Protein AF-A0A420WWQ0-F1 (afdb_monomer)

Mean predicted aligned error: 13.6 Å

Radius of gyration: 37.89 Å; Cα contacts (8 Å, |Δi|>4): 199; chains: 1; bounding box: 78×61×120 Å

Sequence (316 aa):
MTATNARTTPDNATQESQTMTTETADTTPSMPQPSRRLLKIRFDYQPTTPAIEALTPEKAHRALDRARSDYLDKRERLKQASGELARLQKTVSAAEAQERQAGKSWRRAFLEGAGQQGREVRDQQKQAGQWRIEAEQKREMIELLTPQVEWLKLHTQLAREEFQRRLRAAQEVTTHHTLLAEAEKLFDGLESGAFRASLSGLFSRISDDLCNDVSYMLQYGLDVSSQPGEGIFTHLNDREGFAVRHEIRKRQYAALGELVWHLLPKTATEQPTALQGIAPLDCEANGKEWGSSLARRRRMKELEETMEYVPGKTQQ

pLDDT: mean 80.13, std 18.8, range [26.47, 96.75]

Nearest PDB structures (foldseek):
  7nsu-assembly1_D  TM=6.819E-01  e=1.431E+00  Escherichia coli
  6h2f-assembly1_J  TM=3.682E-01  e=9.395E+00  Aeromonas hydrophila subsp. hydrophila AL09-71

Solvent-accessible surface area (backbone atoms only — not comparable to full-atom values): 18456 Å² total; per-residue (Å²): 132,91,82,89,84,88,85,85,86,84,88,84,89,83,89,84,81,91,76,92,76,89,71,84,71,79,76,68,81,77,72,86,74,79,63,80,82,52,84,76,61,82,67,75,60,78,76,87,50,74,49,49,78,74,38,53,53,68,56,27,46,54,51,26,52,53,29,44,52,55,22,50,56,37,44,53,52,35,51,52,48,46,51,53,49,54,49,43,54,52,49,32,56,49,26,51,51,50,21,54,49,29,52,54,48,23,54,47,50,24,59,75,49,73,70,43,84,44,71,64,32,53,52,28,48,51,50,23,51,50,28,47,53,52,28,50,58,41,46,54,53,45,65,63,44,49,52,53,41,53,47,33,26,54,53,28,42,53,30,43,56,48,26,53,52,31,46,50,42,28,50,51,22,37,52,51,54,52,49,50,54,53,49,50,52,52,57,72,74,41,89,43,63,68,58,54,57,51,46,52,57,52,48,50,49,50,44,36,52,54,44,50,28,53,81,68,34,45,81,75,74,45,64,30,91,81,42,64,27,77,65,48,57,80,78,40,54,73,69,54,41,49,52,52,56,49,51,41,50,39,52,47,51,16,54,53,50,52,56,53,57,73,69,53,76,92,67,89,78,84,77,63,77,90,76,58,85,82,82,81,59,92,81,52,60,57,93,69,77,57,67,52,75,67,52,42,52,51,51,50,52,55,41,57,74,70,40,96,72,54,94,91,60,80,86,127

Structure (mmCIF, N/CA/C/O backbone):
data_AF-A0A420WWQ0-F1
#
_entry.id   AF-A0A420WWQ0-F1
#
loop_
_atom_site.group_PDB
_atom_site.id
_atom_site.type_symbol
_atom_site.label_atom_id
_atom_site.label_alt_id
_atom_site.label_comp_id
_atom_site.label_asym_id
_atom_site.label_entity_id
_atom_site.label_seq_id
_atom_site.pdbx_PDB_ins_code
_atom_site.Cartn_x
_atom_site.Cartn_y
_atom_site.Cartn_z
_atom_site.occupancy
_atom_site.B_iso_or_equiv
_atom_site.auth_seq_id
_atom_site.auth_comp_id
_atom_site.auth_asym_id
_atom_site.auth_atom_id
_atom_site.pdbx_PDB_model_num
ATOM 1 N N . MET A 1 1 ? -38.462 -31.811 -25.264 1.00 35.03 1 MET A N 1
ATOM 2 C CA . MET A 1 1 ? -37.737 -32.884 -25.969 1.00 35.03 1 MET A CA 1
ATOM 3 C C . MET A 1 1 ? -37.791 -32.584 -27.456 1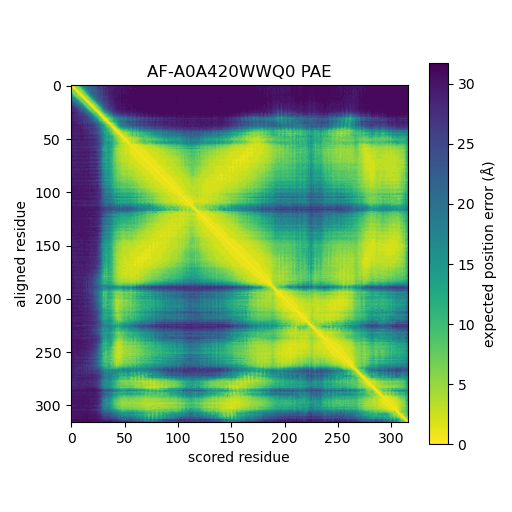.00 35.03 1 MET A C 1
ATOM 5 O O . MET A 1 1 ? -38.869 -32.372 -27.987 1.00 35.03 1 MET A O 1
ATOM 9 N N . THR A 1 2 ? -36.603 -32.437 -28.033 1.00 29.17 2 THR A N 1
ATOM 10 C CA . THR A 1 2 ? -36.218 -32.508 -29.453 1.00 29.17 2 THR A CA 1
ATOM 11 C C . THR A 1 2 ? -37.229 -33.127 -30.426 1.00 29.17 2 THR A C 1
ATOM 13 O O . THR A 1 2 ? -37.660 -34.252 -30.199 1.00 29.17 2 THR A O 1
ATOM 16 N N . ALA A 1 3 ? -37.473 -32.469 -31.565 1.00 31.86 3 ALA A N 1
ATOM 17 C CA . ALA A 1 3 ? -36.957 -32.913 -32.871 1.00 31.86 3 ALA A CA 1
ATOM 18 C C . ALA A 1 3 ? -37.508 -32.040 -34.013 1.00 31.86 3 ALA A C 1
ATOM 20 O O . ALA A 1 3 ? -38.685 -32.091 -34.357 1.00 31.86 3 ALA A O 1
ATOM 21 N N . THR A 1 4 ? -36.610 -31.276 -34.626 1.00 29.52 4 THR A N 1
ATOM 22 C CA . THR A 1 4 ? -36.722 -30.768 -35.994 1.00 29.52 4 THR A CA 1
ATOM 23 C C . THR A 1 4 ? -36.336 -31.907 -36.942 1.00 29.52 4 THR A C 1
ATOM 25 O O . THR A 1 4 ? -35.353 -32.593 -36.668 1.00 29.52 4 THR A O 1
ATOM 28 N N . ASN A 1 5 ? -37.041 -32.096 -38.061 1.00 30.69 5 ASN A N 1
ATOM 29 C CA . ASN A 1 5 ? -36.480 -32.794 -39.219 1.00 30.69 5 ASN A CA 1
ATOM 30 C C . ASN A 1 5 ? -36.997 -32.215 -40.541 1.00 30.69 5 ASN A C 1
ATOM 32 O O . ASN A 1 5 ? -38.161 -31.849 -40.679 1.00 30.69 5 ASN A O 1
ATOM 36 N N . ALA A 1 6 ? -36.046 -32.112 -41.464 1.00 32.59 6 ALA A N 1
ATOM 37 C CA . ALA A 1 6 ? -36.040 -31.421 -42.745 1.00 32.59 6 ALA A CA 1
ATOM 38 C C . ALA A 1 6 ? -36.838 -32.101 -43.874 1.00 32.59 6 ALA A C 1
ATOM 40 O O . ALA A 1 6 ? -36.985 -33.322 -43.875 1.00 32.59 6 ALA A O 1
ATOM 41 N N . ARG A 1 7 ? -37.199 -31.316 -44.905 1.00 26.47 7 ARG A N 1
ATOM 42 C CA . ARG A 1 7 ? -36.947 -31.594 -46.344 1.00 26.47 7 ARG A CA 1
ATOM 43 C C . ARG A 1 7 ? -37.486 -30.434 -47.206 1.00 26.47 7 ARG A C 1
ATOM 45 O O . ARG A 1 7 ? -38.633 -30.058 -47.031 1.00 26.47 7 ARG A O 1
ATOM 52 N N . THR A 1 8 ? -36.650 -29.662 -47.904 1.00 30.16 8 THR A N 1
ATOM 53 C CA . THR A 1 8 ? -36.045 -29.861 -49.248 1.00 30.16 8 THR A CA 1
ATOM 54 C C . THR A 1 8 ? -36.902 -29.308 -50.403 1.00 30.16 8 THR A C 1
ATOM 56 O O . THR A 1 8 ? -38.059 -29.672 -50.557 1.00 30.16 8 THR A O 1
ATOM 59 N N . THR A 1 9 ? -36.232 -28.415 -51.141 1.00 32.81 9 THR A N 1
ATOM 60 C CA . THR A 1 9 ? -36.348 -27.769 -52.470 1.00 32.81 9 THR A CA 1
ATOM 61 C C . THR A 1 9 ? -37.336 -28.328 -53.517 1.00 32.81 9 THR A C 1
ATOM 63 O O . THR A 1 9 ? -37.700 -29.501 -53.455 1.00 32.81 9 THR A O 1
ATOM 66 N N . PRO A 1 10 ? -37.709 -27.518 -54.537 1.00 39.53 10 PRO A N 1
ATOM 67 C CA . PRO A 1 10 ? -36.913 -27.518 -55.777 1.00 39.53 10 PRO A CA 1
ATOM 68 C C . PRO A 1 10 ? -36.737 -26.164 -56.500 1.00 39.53 10 PRO A C 1
ATOM 70 O O . PRO A 1 10 ? -37.555 -25.254 -56.407 1.00 39.53 10 PRO A O 1
ATOM 73 N N . ASP A 1 11 ? -35.594 -26.110 -57.189 1.00 26.70 11 ASP A N 1
ATOM 74 C CA . ASP A 1 11 ? -35.227 -25.480 -58.464 1.00 26.70 11 ASP A CA 1
ATOM 75 C C . ASP A 1 11 ? -36.158 -24.450 -59.123 1.00 26.70 11 ASP A C 1
ATOM 77 O O . ASP A 1 11 ? -37.313 -24.733 -59.432 1.00 26.70 11 ASP A O 1
ATOM 81 N N . ASN A 1 12 ? -35.558 -23.345 -59.587 1.00 29.09 12 ASN A N 1
ATOM 82 C CA . ASN A 1 12 ? -35.509 -23.149 -61.035 1.00 29.09 12 ASN A CA 1
ATOM 83 C C . ASN A 1 12 ? -34.294 -22.324 -61.477 1.00 29.09 12 ASN A C 1
ATOM 85 O O . ASN A 1 12 ? -33.965 -21.287 -60.902 1.00 29.09 12 ASN A O 1
ATOM 89 N N . ALA A 1 13 ? -33.632 -22.835 -62.509 1.00 29.20 13 ALA A N 1
ATOM 90 C CA . ALA A 1 13 ? -32.424 -22.312 -63.114 1.00 29.20 13 ALA A CA 1
ATOM 91 C C . ALA A 1 13 ? -32.751 -21.279 -64.198 1.00 29.20 13 ALA A C 1
ATOM 93 O O . ALA A 1 13 ? -33.688 -21.462 -64.972 1.00 29.20 13 ALA A O 1
ATOM 94 N N . THR A 1 14 ? -31.913 -20.252 -64.342 1.00 30.86 14 THR A N 1
ATOM 95 C CA . THR A 1 14 ? -31.637 -19.661 -65.658 1.00 30.86 14 THR A CA 1
ATOM 96 C C . THR A 1 14 ? -30.204 -19.135 -65.673 1.00 30.86 14 THR A C 1
ATOM 98 O O . THR A 1 14 ? -29.843 -18.197 -64.968 1.00 30.86 14 THR A O 1
ATOM 101 N N . GLN A 1 15 ? -29.383 -19.843 -66.439 1.00 33.88 15 GLN A N 1
ATOM 102 C CA . GLN A 1 15 ? -28.038 -19.497 -66.877 1.00 33.88 15 GLN A CA 1
ATOM 103 C C . GLN A 1 15 ? -28.145 -18.429 -67.967 1.00 33.88 15 GLN A C 1
ATOM 105 O O . GLN A 1 15 ? -28.937 -18.624 -68.879 1.00 33.88 15 GLN A O 1
ATOM 110 N N . GLU A 1 16 ? -27.293 -17.403 -67.953 1.00 30.94 16 GLU A N 1
ATOM 111 C CA . GLU A 1 16 ? -26.817 -16.797 -69.200 1.00 30.94 16 GLU A CA 1
ATOM 112 C C . GLU A 1 16 ? -25.459 -16.096 -69.004 1.00 30.94 16 GLU A C 1
ATOM 114 O O . GLU A 1 16 ? -25.307 -15.152 -68.235 1.00 30.94 16 GLU A O 1
ATOM 119 N N . SER A 1 17 ? -24.485 -16.631 -69.743 1.00 30.69 17 SER A N 1
ATOM 120 C CA . SER A 1 17 ? -23.413 -15.925 -70.451 1.00 30.69 17 SER A CA 1
ATOM 121 C C . SER A 1 17 ? -22.278 -15.256 -69.666 1.00 30.69 17 SER A C 1
ATOM 123 O O . SER A 1 17 ? -22.291 -14.084 -69.300 1.00 30.69 17 SER A O 1
ATOM 125 N N . GLN A 1 18 ? -21.197 -16.035 -69.570 1.00 32.03 18 GLN A N 1
ATOM 126 C CA . GLN A 1 18 ? -19.816 -15.585 -69.426 1.00 32.03 18 GLN A CA 1
ATOM 127 C C . GLN A 1 18 ? -19.412 -14.667 -70.590 1.00 32.03 18 GLN A C 1
ATOM 129 O O . GLN A 1 18 ? -19.499 -15.060 -71.750 1.00 32.03 18 GLN A O 1
ATOM 134 N N . THR A 1 19 ? -18.865 -13.495 -70.271 1.00 28.67 19 THR A N 1
ATOM 135 C CA . THR A 1 19 ? -17.912 -12.812 -71.154 1.00 28.67 19 THR A CA 1
ATOM 136 C C . THR A 1 19 ? -16.618 -12.666 -70.368 1.00 28.67 19 THR A C 1
ATOM 138 O O . THR A 1 19 ? -16.589 -12.022 -69.321 1.00 28.67 19 THR A O 1
ATOM 141 N N . MET A 1 20 ? -15.572 -13.354 -70.827 1.00 34.78 20 MET A N 1
ATOM 142 C CA . MET A 1 20 ? -14.218 -13.202 -70.313 1.00 34.78 20 MET A CA 1
ATOM 143 C C . MET A 1 20 ? -13.682 -11.830 -70.715 1.00 34.78 20 MET A C 1
ATOM 145 O O . MET A 1 20 ? -13.436 -11.583 -71.893 1.00 34.78 20 MET A O 1
ATOM 149 N N . THR A 1 21 ? -13.413 -10.992 -69.724 1.00 29.94 21 THR A N 1
ATOM 150 C CA . THR A 1 21 ? -12.414 -9.930 -69.833 1.00 29.94 21 THR A CA 1
ATOM 151 C C . THR A 1 21 ? -11.441 -10.125 -68.685 1.00 29.94 21 THR A C 1
ATOM 153 O O . THR A 1 21 ? -11.688 -9.756 -67.540 1.00 29.94 21 THR A O 1
ATOM 156 N N . THR A 1 22 ? -10.340 -10.800 -68.995 1.00 35.12 22 THR A N 1
ATOM 157 C CA . THR A 1 22 ? -9.127 -10.842 -68.186 1.00 35.12 22 THR A CA 1
ATOM 158 C C . THR A 1 22 ? -8.513 -9.443 -68.200 1.00 35.12 22 THR A C 1
ATOM 160 O O . THR A 1 22 ? -7.662 -9.133 -69.026 1.00 35.12 22 THR A O 1
ATOM 163 N N . GLU A 1 23 ? -8.961 -8.575 -67.297 1.00 31.02 23 GLU A N 1
ATOM 164 C CA . GLU A 1 23 ? -8.149 -7.444 -66.859 1.00 31.02 23 GLU A CA 1
ATOM 165 C C . GLU A 1 23 ? -7.262 -7.942 -65.720 1.00 31.02 23 GLU A C 1
ATOM 167 O O . GLU A 1 23 ? -7.701 -8.165 -64.592 1.00 31.02 23 GLU A O 1
ATOM 172 N N . THR A 1 24 ? -5.991 -8.164 -66.047 1.00 34.66 24 THR A N 1
ATOM 173 C CA . THR A 1 24 ? -4.884 -8.171 -65.093 1.00 34.66 24 THR A CA 1
ATOM 174 C C . THR A 1 24 ? -4.898 -6.847 -64.339 1.00 34.66 24 THR A C 1
ATOM 176 O O . THR A 1 24 ? -4.270 -5.872 -64.747 1.00 34.66 24 THR A O 1
ATOM 179 N N . ALA A 1 25 ? -5.649 -6.804 -63.241 1.00 32.94 25 ALA A N 1
ATOM 180 C CA . ALA A 1 25 ? -5.469 -5.803 -62.214 1.00 32.94 25 ALA A CA 1
ATOM 181 C C . ALA A 1 25 ? -4.111 -6.082 -61.566 1.00 32.94 25 ALA A C 1
ATOM 183 O O . ALA A 1 25 ? -3.979 -6.967 -60.715 1.00 32.94 25 ALA A O 1
ATOM 184 N N . ASP A 1 26 ? -3.104 -5.336 -62.020 1.00 35.62 26 ASP A N 1
ATOM 185 C CA . ASP A 1 26 ? -1.877 -5.076 -61.280 1.00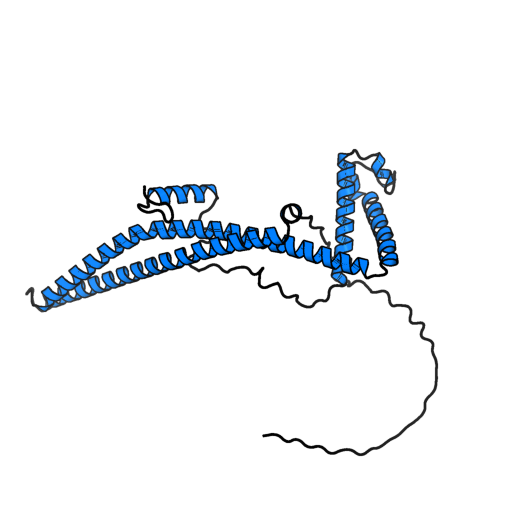 35.62 26 ASP A CA 1
ATOM 186 C C . ASP A 1 26 ? -2.282 -4.701 -59.855 1.00 35.62 26 ASP A C 1
ATOM 188 O O . ASP A 1 26 ? -2.689 -3.576 -59.557 1.00 35.62 26 ASP A O 1
ATOM 192 N N . THR A 1 27 ? -2.242 -5.689 -58.963 1.00 35.66 27 THR A N 1
ATOM 193 C CA . THR A 1 27 ? -2.496 -5.475 -57.548 1.00 35.66 27 THR A CA 1
ATOM 194 C C . THR A 1 27 ? -1.216 -4.872 -57.010 1.00 35.66 27 THR A C 1
ATOM 196 O O . THR A 1 27 ? -0.345 -5.563 -56.485 1.00 35.66 27 THR A O 1
ATOM 199 N N . THR A 1 28 ? -1.057 -3.567 -57.221 1.00 38.03 28 THR A N 1
ATOM 200 C CA . THR A 1 28 ? -0.016 -2.797 -56.555 1.00 38.03 28 THR A CA 1
ATOM 201 C C . THR A 1 28 ? -0.196 -3.057 -55.058 1.00 38.03 28 THR A C 1
ATOM 203 O O . THR A 1 28 ? -1.315 -2.886 -54.561 1.00 38.03 28 THR A O 1
ATOM 206 N N . PRO A 1 29 ? 0.833 -3.519 -54.325 1.00 40.12 29 PRO A N 1
ATOM 207 C CA . PRO A 1 29 ? 0.697 -3.750 -52.897 1.00 40.12 29 PRO A CA 1
ATOM 208 C C . PRO A 1 29 ? 0.295 -2.428 -52.244 1.00 40.12 29 PRO A C 1
ATOM 210 O O . PRO A 1 29 ? 1.060 -1.464 -52.219 1.00 40.12 29 PRO A O 1
ATOM 213 N N . SER A 1 30 ? -0.955 -2.367 -51.778 1.00 41.41 30 SER A N 1
ATOM 214 C CA . SER A 1 30 ? -1.501 -1.207 -51.088 1.00 41.41 30 SER A CA 1
ATOM 215 C C . SER A 1 30 ? -0.661 -0.974 -49.841 1.00 41.41 30 SER A C 1
ATOM 217 O O . SER A 1 30 ? -0.760 -1.725 -48.870 1.00 41.41 30 SER A O 1
ATOM 219 N N . MET A 1 31 ? 0.171 0.067 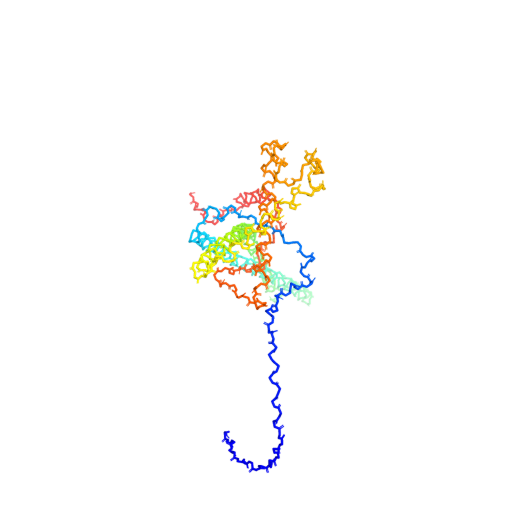-49.874 1.00 53.91 31 MET A N 1
ATOM 220 C CA . MET A 1 31 ? 0.987 0.459 -48.732 1.00 53.91 31 MET A CA 1
ATOM 221 C C . MET A 1 31 ? 0.074 0.694 -47.519 1.00 53.91 31 MET A C 1
ATOM 223 O O . MET A 1 31 ? -0.935 1.400 -47.647 1.00 53.91 31 MET A O 1
ATOM 227 N N . PRO A 1 32 ? 0.389 0.120 -46.345 1.00 57.97 32 PRO A N 1
ATOM 228 C CA . PRO A 1 32 ? -0.407 0.333 -45.146 1.00 57.97 32 PRO A CA 1
ATOM 229 C C . PRO A 1 32 ? -0.423 1.829 -44.812 1.00 57.97 32 PRO A C 1
ATOM 231 O O . PRO A 1 32 ? 0.615 2.430 -44.539 1.00 57.97 32 PRO A O 1
ATOM 234 N N . GLN A 1 33 ? -1.604 2.453 -44.865 1.00 53.53 33 GLN A N 1
ATOM 235 C CA . GLN A 1 33 ? -1.740 3.867 -44.527 1.00 53.53 33 GLN A CA 1
ATOM 236 C C . GLN A 1 33 ? -1.793 4.055 -43.003 1.00 53.53 33 GLN A C 1
ATOM 238 O O . GLN A 1 33 ? -2.637 3.442 -42.339 1.00 53.53 33 GLN A O 1
ATOM 243 N N . PRO A 1 34 ? -0.952 4.932 -42.423 1.00 52.31 34 PRO A N 1
ATOM 244 C CA . PRO A 1 34 ? -1.015 5.234 -41.001 1.00 52.31 34 PRO A CA 1
ATOM 245 C C . PRO A 1 34 ? -2.341 5.926 -40.658 1.00 52.31 34 PRO A C 1
ATOM 247 O O . PRO A 1 34 ? -2.814 6.833 -41.346 1.00 52.31 34 PRO A O 1
ATOM 250 N N . SER A 1 35 ? -2.969 5.498 -39.562 1.00 50.94 35 SER A N 1
ATOM 251 C CA . SER A 1 35 ? -4.242 6.060 -39.101 1.00 50.94 35 SER A CA 1
ATOM 252 C C . SER A 1 35 ? -4.095 7.539 -38.712 1.00 50.94 35 SER A C 1
ATOM 254 O O . SER A 1 35 ? -3.419 7.865 -37.738 1.00 50.94 35 SER A O 1
ATOM 256 N N . ARG A 1 36 ? -4.817 8.441 -39.399 1.00 48.78 36 ARG A N 1
ATOM 257 C CA . ARG A 1 36 ? -4.769 9.913 -39.207 1.00 48.78 36 ARG A CA 1
ATOM 258 C C . ARG A 1 36 ? -4.972 10.417 -37.767 1.00 48.78 36 ARG A C 1
ATOM 260 O O . ARG A 1 36 ? -4.565 11.533 -37.461 1.00 48.78 36 ARG A O 1
ATOM 267 N N . ARG A 1 37 ? -5.609 9.641 -36.879 1.00 46.16 37 ARG A N 1
ATOM 268 C CA . ARG A 1 37 ? -5.812 10.019 -35.464 1.00 46.16 37 ARG A CA 1
ATOM 269 C C . ARG A 1 37 ? -4.531 9.954 -34.619 1.00 46.16 37 ARG A C 1
ATOM 271 O O . ARG A 1 37 ? -4.487 10.611 -33.587 1.00 46.16 37 ARG A O 1
ATOM 278 N N . LEU A 1 38 ? -3.518 9.196 -35.044 1.00 46.66 38 LEU A N 1
ATOM 279 C CA . LEU A 1 38 ? -2.308 8.921 -34.257 1.00 46.66 38 LEU A CA 1
ATOM 280 C C . LEU A 1 38 ? -1.151 9.887 -34.555 1.00 46.66 38 LEU A C 1
ATOM 282 O O . LEU A 1 38 ? -0.367 10.158 -33.659 1.00 46.66 38 LEU A O 1
ATOM 286 N N . LEU A 1 39 ? -1.160 10.559 -35.714 1.00 50.09 39 LEU A N 1
ATOM 287 C CA . LEU A 1 39 ? -0.207 11.627 -36.079 1.00 50.09 39 LEU A CA 1
ATOM 288 C C . LEU A 1 39 ? -0.210 12.846 -35.125 1.00 50.09 39 LEU A C 1
ATOM 290 O O . LEU A 1 39 ? 0.597 13.758 -35.284 1.00 50.09 39 LEU A O 1
ATOM 294 N N . LYS A 1 40 ? -1.143 12.904 -34.162 1.00 50.62 40 LYS A N 1
ATOM 295 C CA . LYS A 1 40 ? -1.233 13.961 -33.140 1.00 50.62 40 LYS A CA 1
ATOM 296 C C . LYS A 1 40 ? -0.671 13.553 -31.774 1.00 50.62 40 LYS A C 1
ATOM 298 O O . LYS A 1 40 ? -0.520 14.425 -30.923 1.00 50.62 40 LYS A O 1
ATOM 303 N N . ILE A 1 41 ? -0.401 12.268 -31.539 1.00 56.16 41 ILE A N 1
ATOM 304 C CA . ILE A 1 41 ? 0.107 11.776 -30.255 1.00 56.16 41 ILE A CA 1
ATOM 305 C C . ILE A 1 41 ? 1.617 11.611 -30.392 1.00 56.16 41 ILE A C 1
ATOM 307 O O . ILE A 1 41 ? 2.082 10.750 -31.129 1.00 56.16 41 ILE A O 1
ATOM 311 N N . ARG A 1 42 ? 2.390 12.445 -29.689 1.00 62.66 42 ARG A N 1
ATOM 312 C CA . ARG A 1 42 ? 3.831 12.217 -29.547 1.00 62.66 42 ARG A CA 1
ATOM 313 C C . ARG A 1 42 ? 4.038 11.110 -28.521 1.00 62.66 42 ARG A C 1
ATOM 315 O O . ARG A 1 42 ? 3.650 11.269 -27.366 1.00 62.66 42 ARG A O 1
ATOM 322 N N . PHE A 1 43 ? 4.623 9.998 -28.952 1.00 66.62 43 PHE A N 1
ATOM 323 C CA . PHE A 1 43 ? 5.078 8.956 -28.043 1.00 66.62 43 PHE A CA 1
ATOM 324 C C . PHE A 1 43 ? 6.370 9.415 -27.363 1.00 66.62 43 PHE A C 1
ATOM 326 O O . PHE A 1 43 ? 7.308 9.852 -28.027 1.00 66.62 43 PHE A O 1
ATOM 333 N N . ASP A 1 44 ? 6.413 9.323 -26.037 1.00 74.69 44 ASP A N 1
ATOM 334 C CA . ASP A 1 44 ? 7.621 9.566 -25.255 1.00 74.69 44 ASP A CA 1
ATOM 335 C C . ASP A 1 44 ? 8.276 8.235 -24.891 1.00 74.69 44 ASP A C 1
ATOM 337 O O . ASP A 1 44 ? 7.623 7.319 -24.386 1.00 74.69 44 ASP A O 1
ATOM 341 N N . TYR A 1 45 ? 9.587 8.145 -25.110 1.00 78.50 45 TYR A N 1
ATOM 342 C CA . TYR A 1 45 ? 10.381 7.034 -24.601 1.00 78.50 45 TYR A CA 1
ATOM 343 C C . TYR A 1 45 ? 10.366 7.021 -23.069 1.00 78.50 45 TYR A C 1
ATOM 345 O O . TYR A 1 45 ? 10.652 8.037 -22.428 1.00 78.50 45 TYR A O 1
ATOM 353 N N . GLN A 1 46 ? 10.086 5.849 -22.500 1.00 76.62 46 GLN A N 1
ATOM 354 C CA . GLN A 1 46 ? 10.227 5.586 -21.074 1.00 76.62 46 GLN A CA 1
ATOM 355 C C . GLN A 1 46 ? 11.511 4.781 -20.835 1.00 76.62 46 GLN A C 1
ATOM 357 O O . GLN A 1 46 ? 11.608 3.658 -21.332 1.00 76.62 46 GLN A O 1
ATOM 362 N N . PRO A 1 47 ? 12.501 5.334 -20.110 1.00 77.19 47 PRO A N 1
ATOM 363 C CA . PRO A 1 47 ? 13.727 4.612 -19.804 1.00 77.19 47 PRO A CA 1
ATOM 364 C C . PRO A 1 47 ? 13.467 3.432 -18.868 1.00 77.19 47 PRO A C 1
ATOM 366 O O . PRO A 1 47 ? 12.490 3.415 -18.113 1.00 77.19 47 PRO A O 1
ATOM 369 N N . THR A 1 48 ? 14.387 2.467 -18.887 1.00 81.62 48 THR A N 1
ATOM 370 C CA . THR A 1 48 ? 14.424 1.380 -17.910 1.00 81.62 48 THR A CA 1
ATOM 371 C C . THR A 1 48 ? 14.467 1.947 -16.497 1.00 81.62 48 THR A C 1
ATOM 373 O O . THR A 1 48 ? 15.190 2.899 -16.198 1.00 81.62 48 THR A O 1
ATOM 376 N N . THR A 1 49 ? 13.650 1.383 -15.611 1.00 85.56 49 THR A N 1
ATOM 377 C CA . THR A 1 49 ? 13.649 1.777 -14.205 1.00 85.56 49 THR A CA 1
ATOM 378 C C . THR A 1 49 ? 14.804 1.085 -13.473 1.00 85.56 49 THR A C 1
ATOM 380 O O . THR A 1 49 ? 15.207 -0.016 -13.860 1.00 85.56 49 THR A O 1
ATOM 383 N N . PRO A 1 50 ? 15.296 1.647 -12.350 1.00 85.81 50 PRO A N 1
ATOM 384 C CA . PRO A 1 50 ? 16.313 0.989 -11.526 1.00 85.81 50 PRO A CA 1
ATOM 385 C C . PRO A 1 50 ? 15.908 -0.419 -11.063 1.00 85.81 50 PRO A C 1
ATOM 387 O O . PRO A 1 50 ? 16.761 -1.243 -10.745 1.00 85.81 50 PRO A O 1
ATOM 390 N N . ALA A 1 51 ? 14.603 -0.713 -11.010 1.00 80.62 51 ALA A N 1
ATOM 391 C CA . ALA A 1 51 ? 14.100 -2.041 -10.685 1.00 80.62 51 ALA A CA 1
ATOM 392 C C . ALA A 1 51 ? 14.452 -3.072 -11.768 1.00 80.62 51 ALA A C 1
ATOM 394 O O . ALA A 1 51 ? 14.875 -4.170 -11.419 1.00 80.62 51 ALA A O 1
ATOM 395 N N . ILE A 1 52 ? 14.316 -2.710 -13.049 1.00 84.12 52 ILE A N 1
ATOM 396 C CA . ILE A 1 52 ? 14.654 -3.569 -14.195 1.00 84.12 52 ILE A CA 1
ATOM 397 C C . ILE A 1 52 ? 16.153 -3.872 -14.215 1.00 84.12 52 ILE A C 1
ATOM 399 O O . ILE A 1 52 ? 16.543 -5.011 -14.445 1.00 84.12 52 ILE A O 1
ATOM 403 N N . GLU A 1 53 ? 16.985 -2.875 -13.917 1.00 84.38 53 GLU A N 1
ATOM 404 C CA . GLU A 1 53 ? 18.445 -3.028 -13.905 1.00 84.38 53 GLU A CA 1
ATOM 405 C C . GLU A 1 53 ? 18.947 -3.853 -12.709 1.00 84.38 53 GLU A C 1
ATOM 407 O O . GLU A 1 53 ? 19.940 -4.571 -12.813 1.00 84.38 53 GLU A O 1
ATOM 412 N N . ALA A 1 54 ? 18.267 -3.771 -11.560 1.00 83.50 54 ALA A N 1
ATOM 413 C CA . ALA A 1 54 ? 18.731 -4.385 -10.316 1.00 83.50 54 ALA A CA 1
ATOM 414 C C . ALA A 1 54 ? 18.134 -5.773 -10.015 1.00 83.50 54 ALA A C 1
ATOM 416 O O . ALA A 1 54 ? 18.690 -6.513 -9.193 1.00 83.50 54 ALA A O 1
ATOM 417 N N . LEU A 1 55 ? 16.984 -6.130 -10.597 1.00 87.88 55 LEU A N 1
ATOM 418 C CA . LEU A 1 55 ? 16.227 -7.329 -10.226 1.00 87.88 55 LEU A CA 1
ATOM 419 C C . LEU A 1 55 ? 16.001 -8.267 -11.410 1.00 87.88 55 LEU A C 1
ATOM 421 O O . LEU A 1 55 ? 15.594 -7.852 -12.487 1.00 87.88 55 LEU A O 1
ATOM 425 N N . THR A 1 56 ? 16.149 -9.567 -11.149 1.00 91.44 56 THR A N 1
ATOM 426 C CA . THR A 1 56 ? 15.615 -10.610 -12.034 1.00 91.44 56 THR A CA 1
ATOM 427 C C . THR A 1 56 ? 14.128 -10.841 -11.734 1.00 91.44 56 THR A C 1
ATOM 429 O O . THR A 1 56 ? 13.695 -10.566 -10.601 1.00 91.44 56 THR A O 1
ATOM 432 N N . PRO A 1 57 ? 13.339 -11.389 -12.679 1.00 90.38 57 PRO A N 1
ATOM 433 C CA . PRO A 1 57 ? 11.932 -11.720 -12.447 1.00 90.38 57 PRO A CA 1
ATOM 434 C C . PRO A 1 57 ? 11.709 -12.583 -11.196 1.00 90.38 57 PRO A C 1
ATOM 436 O O . PRO A 1 57 ? 10.835 -12.290 -10.381 1.00 90.38 57 PRO A O 1
ATOM 439 N N . GLU A 1 58 ? 12.557 -13.586 -10.949 1.00 91.25 58 GLU A N 1
ATOM 440 C CA . GLU A 1 58 ? 12.437 -14.477 -9.786 1.00 91.25 58 GLU A CA 1
ATOM 441 C C . GLU A 1 58 ? 12.685 -13.726 -8.476 1.00 91.25 58 GLU A C 1
ATOM 443 O O . GLU A 1 58 ? 11.994 -13.950 -7.479 1.00 91.25 58 GLU A O 1
ATOM 448 N N . LYS A 1 59 ? 13.674 -12.823 -8.455 1.00 92.44 59 LYS A N 1
ATOM 449 C CA . LYS A 1 59 ? 13.950 -11.984 -7.281 1.00 92.44 59 LYS A CA 1
ATOM 450 C C . LYS A 1 59 ? 12.798 -11.018 -7.021 1.00 92.44 59 LYS A C 1
ATOM 452 O O . LYS A 1 59 ? 12.429 -10.830 -5.860 1.00 92.44 59 LYS A O 1
ATOM 457 N N . ALA A 1 60 ? 12.222 -10.440 -8.074 1.00 91.56 60 ALA A N 1
ATOM 458 C CA . ALA A 1 60 ? 11.085 -9.536 -7.965 1.00 91.56 60 ALA A CA 1
ATOM 459 C C . ALA A 1 60 ? 9.835 -10.259 -7.431 1.00 91.56 60 ALA A C 1
ATOM 461 O O . ALA A 1 60 ? 9.215 -9.771 -6.485 1.00 91.56 60 ALA A O 1
ATOM 462 N N . HIS A 1 61 ? 9.534 -11.461 -7.934 1.00 92.06 61 HIS A N 1
ATOM 463 C CA . HIS A 1 61 ? 8.448 -12.302 -7.422 1.00 92.06 61 HIS A CA 1
ATOM 464 C C . HIS A 1 61 ? 8.659 -12.713 -5.963 1.00 92.06 61 HIS A C 1
ATOM 466 O O . HIS A 1 61 ? 7.776 -12.500 -5.139 1.00 92.06 61 HIS A O 1
ATOM 472 N N . ARG A 1 62 ? 9.854 -13.191 -5.589 1.00 93.50 62 ARG A N 1
ATOM 473 C CA . ARG A 1 62 ? 10.151 -13.537 -4.186 1.00 93.50 62 ARG A CA 1
ATOM 474 C C . ARG A 1 62 ? 10.002 -12.341 -3.246 1.00 93.50 62 ARG A C 1
ATOM 476 O O . ARG A 1 62 ? 9.541 -12.500 -2.116 1.00 93.50 62 ARG A O 1
ATOM 483 N N . ALA A 1 63 ? 10.417 -11.150 -3.677 1.00 93.31 63 ALA A N 1
ATOM 484 C CA . ALA A 1 63 ? 10.252 -9.932 -2.888 1.00 93.31 63 ALA A CA 1
ATOM 485 C C . ALA A 1 63 ? 8.772 -9.534 -2.760 1.00 93.31 63 ALA A C 1
ATOM 487 O O . ALA A 1 63 ? 8.345 -9.132 -1.676 1.00 93.31 63 ALA A O 1
ATOM 488 N N . LEU A 1 64 ? 7.993 -9.686 -3.836 1.00 94.38 64 LEU A N 1
ATOM 489 C CA . LEU A 1 64 ? 6.547 -9.480 -3.828 1.00 94.38 64 LEU A CA 1
ATOM 490 C C . LEU A 1 64 ? 5.843 -10.456 -2.880 1.00 94.38 64 LEU A C 1
ATOM 492 O O . LEU A 1 64 ? 5.038 -10.012 -2.069 1.00 94.38 64 LEU A O 1
ATOM 496 N N . ASP A 1 65 ? 6.170 -11.746 -2.926 1.00 94.31 65 ASP A N 1
ATOM 497 C CA . ASP A 1 65 ? 5.537 -12.766 -2.082 1.00 94.31 65 ASP A CA 1
ATOM 498 C C . ASP A 1 65 ? 5.817 -12.533 -0.595 1.00 94.31 65 ASP A C 1
ATOM 500 O O . ASP A 1 65 ? 4.907 -12.612 0.230 1.00 94.31 65 ASP A O 1
ATOM 504 N N . ARG A 1 66 ? 7.052 -12.150 -0.247 1.00 95.38 66 ARG A N 1
ATOM 505 C CA . ARG A 1 66 ? 7.405 -11.759 1.128 1.00 95.38 66 ARG A CA 1
ATOM 506 C C . ARG A 1 66 ? 6.602 -10.547 1.594 1.00 95.38 66 ARG A C 1
ATOM 508 O O . ARG A 1 66 ? 6.035 -10.580 2.681 1.00 95.38 66 ARG A O 1
ATOM 515 N N . ALA A 1 67 ? 6.530 -9.499 0.773 1.00 95.00 67 ALA A N 1
ATOM 516 C CA . ALA A 1 67 ? 5.763 -8.300 1.105 1.00 95.00 67 ALA A CA 1
ATOM 517 C C . ALA A 1 67 ? 4.251 -8.578 1.170 1.00 95.00 67 ALA A C 1
ATOM 519 O O . ALA A 1 67 ? 3.552 -8.000 1.998 1.00 95.00 67 ALA A O 1
ATOM 520 N N . ARG A 1 68 ? 3.746 -9.487 0.326 1.00 94.69 68 ARG A N 1
ATOM 521 C CA . ARG A 1 68 ? 2.351 -9.938 0.333 1.00 94.69 68 ARG A CA 1
ATOM 522 C C . ARG A 1 68 ? 2.026 -10.682 1.624 1.00 94.69 68 ARG A C 1
ATOM 524 O O . ARG A 1 68 ? 1.030 -10.340 2.250 1.00 94.69 68 ARG A O 1
ATOM 531 N N . SER A 1 69 ? 2.849 -11.653 2.023 1.00 95.06 69 SER A N 1
ATOM 532 C CA . SER A 1 69 ? 2.667 -12.383 3.285 1.00 95.06 69 SER A CA 1
ATOM 533 C C . SER A 1 69 ? 2.671 -11.423 4.472 1.00 95.06 69 SER A C 1
ATOM 535 O O . SER A 1 69 ? 1.728 -11.413 5.252 1.00 95.06 69 SER A O 1
ATOM 537 N N . ASP A 1 70 ? 3.673 -10.543 4.548 1.00 95.44 70 ASP A N 1
ATOM 538 C CA . ASP A 1 70 ? 3.802 -9.579 5.643 1.00 95.44 70 ASP A CA 1
ATOM 539 C C . ASP A 1 70 ? 2.607 -8.613 5.734 1.00 95.44 70 ASP A C 1
ATOM 541 O O . ASP A 1 70 ? 2.099 -8.329 6.822 1.00 95.44 70 ASP A O 1
ATOM 545 N N . TYR A 1 71 ? 2.116 -8.131 4.587 1.00 95.75 71 TYR A N 1
ATOM 546 C CA . TYR A 1 71 ? 0.912 -7.306 4.534 1.00 95.75 71 TYR A CA 1
ATOM 547 C C . TYR A 1 71 ? -0.328 -8.084 4.987 1.00 95.75 71 TYR A C 1
ATOM 549 O O . TYR A 1 71 ? -1.096 -7.562 5.793 1.00 95.75 71 TYR A O 1
ATOM 557 N N . LEU A 1 72 ? -0.524 -9.317 4.512 1.00 95.06 72 LEU A N 1
ATOM 558 C CA . LEU A 1 72 ? -1.676 -10.142 4.884 1.00 95.06 72 LEU A CA 1
ATOM 559 C C . LEU A 1 72 ? -1.683 -10.485 6.378 1.00 95.06 72 LEU A C 1
ATOM 561 O O . LEU A 1 72 ? -2.733 -10.376 7.010 1.00 95.06 72 LEU A O 1
ATOM 565 N N . ASP A 1 73 ? -0.527 -10.808 6.955 1.00 94.81 73 ASP A N 1
ATOM 566 C CA . ASP A 1 73 ? -0.397 -11.118 8.381 1.00 94.81 73 ASP A CA 1
ATOM 567 C C . ASP A 1 73 ? -0.768 -9.911 9.252 1.00 94.81 73 ASP A C 1
ATOM 569 O O . ASP A 1 73 ? -1.542 -10.023 10.209 1.00 94.81 73 ASP A O 1
ATOM 573 N N . LYS A 1 74 ? -0.257 -8.722 8.908 1.00 93.81 74 LYS A N 1
ATOM 574 C CA . LYS A 1 74 ? -0.595 -7.475 9.612 1.00 93.81 74 LYS A CA 1
ATOM 575 C C . LYS A 1 74 ? -2.062 -7.091 9.421 1.00 93.81 74 LYS A C 1
ATOM 577 O O . LYS A 1 74 ? -2.723 -6.707 10.386 1.00 93.81 74 LYS A O 1
ATOM 582 N N . ARG A 1 75 ? -2.582 -7.252 8.203 1.00 94.38 75 ARG A N 1
ATOM 583 C CA . ARG A 1 75 ? -3.980 -6.988 7.842 1.00 94.38 75 ARG A CA 1
ATOM 584 C C . ARG A 1 75 ? -4.948 -7.855 8.640 1.00 94.38 75 ARG A C 1
ATOM 586 O O . ARG A 1 75 ? -5.947 -7.339 9.132 1.00 94.38 75 ARG A O 1
ATOM 593 N N . GLU A 1 76 ? -4.656 -9.143 8.803 1.00 95.06 76 GLU A N 1
ATOM 594 C CA . GLU A 1 76 ? -5.506 -10.049 9.579 1.00 95.06 76 GLU A CA 1
ATOM 595 C C . GLU A 1 76 ? -5.503 -9.680 11.070 1.00 95.06 76 GLU A C 1
ATOM 597 O O . GLU A 1 76 ? -6.566 -9.572 11.682 1.00 95.06 76 GLU A O 1
ATOM 602 N N . ARG A 1 77 ? -4.334 -9.360 11.642 1.00 94.06 77 ARG A N 1
ATOM 603 C CA . ARG A 1 77 ? -4.237 -8.866 13.030 1.00 94.06 77 ARG A CA 1
ATOM 604 C C . ARG A 1 77 ? -5.019 -7.571 13.237 1.00 94.06 77 ARG A C 1
ATOM 606 O O . ARG A 1 77 ? -5.746 -7.441 14.221 1.00 94.06 77 ARG A O 1
ATOM 613 N N . LEU A 1 78 ? -4.905 -6.623 12.304 1.00 95.06 78 LEU A N 1
ATOM 614 C CA . LEU A 1 78 ? -5.662 -5.374 12.347 1.00 95.06 78 LEU A CA 1
ATOM 615 C C . LEU A 1 78 ? -7.170 -5.631 12.282 1.00 95.06 78 LEU A C 1
ATOM 617 O O . LEU A 1 78 ? -7.928 -5.015 13.032 1.00 95.06 78 LEU A O 1
ATOM 621 N N . LYS A 1 79 ? -7.611 -6.531 11.400 1.00 94.88 79 LYS A N 1
ATOM 622 C CA . LYS A 1 79 ? -9.022 -6.898 11.252 1.00 94.88 79 LYS A CA 1
ATOM 623 C C . LYS A 1 79 ? -9.589 -7.465 12.553 1.00 94.88 79 LYS A C 1
ATOM 625 O O . LYS A 1 79 ? -10.656 -7.030 12.980 1.00 94.88 79 LYS A O 1
ATOM 630 N N . GLN A 1 80 ? -8.865 -8.382 13.193 1.00 94.44 80 GLN A N 1
ATOM 631 C CA . GLN A 1 80 ? -9.267 -8.983 14.466 1.00 94.44 80 GLN A CA 1
ATOM 632 C C . GLN A 1 80 ? -9.355 -7.930 15.579 1.00 94.44 80 GLN A C 1
ATOM 634 O O . GLN A 1 80 ? -10.409 -7.775 16.193 1.00 94.44 80 GLN A O 1
ATOM 639 N N . ALA A 1 81 ? -8.296 -7.138 15.779 1.00 94.00 81 ALA A N 1
ATOM 640 C CA . ALA A 1 81 ? -8.263 -6.116 16.826 1.00 94.00 81 ALA A CA 1
ATOM 641 C C . ALA A 1 81 ? -9.318 -5.014 16.612 1.00 94.00 81 ALA A C 1
ATOM 643 O O . ALA A 1 81 ? -9.999 -4.609 17.554 1.00 94.00 81 ALA A O 1
ATOM 644 N N . SER A 1 82 ? -9.515 -4.564 15.367 1.00 94.50 82 SER A N 1
ATOM 645 C CA . SER A 1 82 ? -10.547 -3.568 15.034 1.00 94.50 82 SER A CA 1
ATOM 646 C C . SER A 1 82 ? -11.960 -4.115 15.244 1.00 94.50 82 SER A C 1
ATOM 648 O O . SER A 1 82 ? -12.840 -3.384 15.694 1.00 94.50 82 SER A O 1
ATOM 650 N N . GLY A 1 83 ? -12.182 -5.395 14.925 1.00 95.06 83 GLY A N 1
ATOM 651 C CA . GLY A 1 83 ? -13.461 -6.067 15.138 1.00 95.06 83 GLY A CA 1
ATOM 652 C C . GLY A 1 83 ? -13.819 -6.178 16.620 1.00 95.06 83 GLY A C 1
ATOM 653 O O . GLY A 1 83 ? -14.941 -5.848 17.004 1.00 95.06 83 GLY A O 1
ATOM 654 N N . GLU A 1 84 ? -12.857 -6.564 17.462 1.00 95.25 84 GLU A N 1
ATOM 655 C CA . GLU A 1 84 ? -13.055 -6.608 18.915 1.00 95.25 84 GLU A CA 1
ATOM 656 C C . GLU A 1 84 ? -13.260 -5.208 19.510 1.00 95.25 84 GLU A C 1
ATOM 658 O O . GLU A 1 84 ? -14.159 -5.025 20.331 1.00 95.25 84 GLU A O 1
ATOM 663 N N . LEU A 1 85 ? -12.530 -4.189 19.042 1.00 94.75 85 LEU A N 1
ATOM 664 C CA . LEU A 1 85 ? -12.749 -2.803 19.470 1.00 94.75 85 LEU A CA 1
ATOM 665 C C . LEU A 1 85 ? -14.174 -2.326 19.145 1.00 94.75 85 LEU A C 1
ATOM 667 O O . LEU A 1 85 ? -14.871 -1.810 20.020 1.00 94.75 85 LEU A O 1
ATOM 671 N N . ALA A 1 86 ? -14.638 -2.548 17.912 1.00 95.44 86 ALA A N 1
ATOM 672 C CA . ALA A 1 86 ? -15.991 -2.181 17.492 1.00 95.44 86 ALA A CA 1
ATOM 673 C C . ALA A 1 86 ? -17.065 -2.938 18.292 1.00 95.44 86 ALA A C 1
ATOM 675 O O . ALA A 1 86 ? -18.097 -2.370 18.666 1.00 95.44 86 ALA A O 1
ATOM 67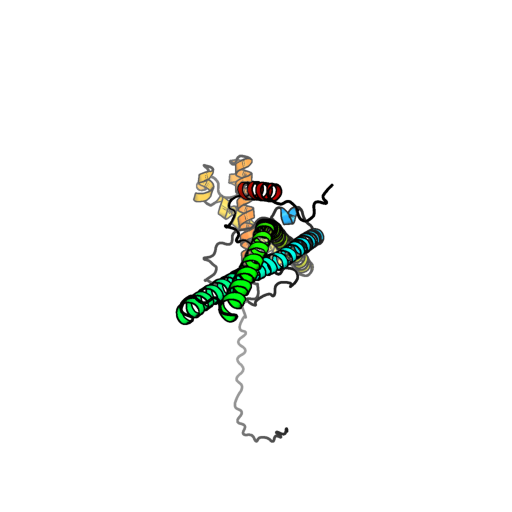6 N N . ARG A 1 87 ? -16.816 -4.216 18.603 1.00 96.69 87 ARG A N 1
ATOM 677 C CA . ARG A 1 87 ? -17.684 -5.022 19.465 1.00 96.69 87 ARG A CA 1
ATOM 678 C C . ARG A 1 87 ? -17.754 -4.446 20.880 1.00 96.69 87 ARG A C 1
ATOM 680 O O . ARG A 1 87 ? -18.861 -4.274 21.382 1.00 96.69 87 ARG A O 1
ATOM 687 N N . LEU A 1 88 ? -16.621 -4.121 21.505 1.00 95.44 88 LEU A N 1
ATOM 688 C CA . LEU A 1 88 ? -16.585 -3.530 22.848 1.00 95.44 88 LEU A CA 1
ATOM 689 C C . LEU A 1 88 ? -17.322 -2.187 22.888 1.00 95.44 88 LEU A C 1
ATOM 691 O O . LEU A 1 88 ? -18.146 -1.973 23.775 1.00 95.44 88 LEU A O 1
ATOM 695 N N . GLN A 1 89 ? -17.104 -1.318 21.898 1.00 96.31 89 GLN A N 1
ATOM 696 C CA . GLN A 1 89 ? -17.810 -0.036 21.773 1.00 96.31 89 GLN A CA 1
ATOM 697 C C . GLN A 1 89 ? -19.332 -0.227 21.659 1.00 96.31 89 GLN A C 1
ATOM 699 O O . GLN A 1 89 ? -20.118 0.478 22.303 1.00 96.31 89 GLN A O 1
ATOM 704 N N . LYS A 1 90 ? -19.772 -1.224 20.882 1.00 96.75 90 LYS A N 1
ATOM 705 C CA . LYS A 1 90 ? -21.189 -1.594 20.789 1.00 96.75 90 LYS A CA 1
ATOM 706 C C . LYS A 1 90 ? -21.736 -2.122 22.121 1.00 96.75 90 LYS A C 1
ATOM 708 O O . LYS A 1 90 ? -22.851 -1.769 22.492 1.00 96.75 90 LYS A O 1
ATOM 713 N N . THR A 1 91 ? -20.968 -2.922 22.857 1.00 95.12 91 THR A N 1
ATOM 714 C CA . THR A 1 91 ? -21.374 -3.412 24.182 1.00 95.12 91 THR A CA 1
ATOM 715 C C . THR A 1 91 ? -21.492 -2.273 25.194 1.00 95.12 91 THR A C 1
ATOM 717 O O . THR A 1 91 ? -22.499 -2.207 25.890 1.00 95.12 91 THR A O 1
ATOM 720 N N . VAL A 1 92 ? -20.534 -1.339 25.237 1.00 95.81 92 VAL A N 1
ATOM 721 C CA . VAL A 1 92 ? -20.590 -0.165 26.130 1.00 95.81 92 VAL A CA 1
ATOM 722 C C . VAL A 1 92 ? -21.815 0.689 25.825 1.00 95.81 92 VAL A C 1
ATOM 724 O O . VAL A 1 92 ? -22.591 0.988 26.727 1.00 95.81 92 VAL A O 1
ATOM 727 N N . SER A 1 93 ? -22.041 1.037 24.555 1.00 95.25 93 SER A N 1
ATOM 728 C CA . SER A 1 93 ? -23.217 1.833 24.175 1.00 95.25 93 SER A CA 1
ATOM 729 C C . SER A 1 93 ? -24.541 1.139 24.523 1.00 95.25 93 SER A C 1
ATOM 731 O O . SER A 1 93 ? -25.477 1.799 24.980 1.00 95.25 93 SER A O 1
ATOM 733 N N . ALA A 1 94 ? -24.619 -0.187 24.371 1.00 95.50 94 ALA A N 1
ATOM 734 C CA . ALA A 1 94 ? -25.783 -0.967 24.780 1.00 95.50 94 ALA A CA 1
ATOM 735 C C . ALA A 1 94 ? -25.964 -0.984 26.308 1.00 95.50 94 ALA A C 1
ATOM 737 O O . ALA A 1 94 ? -27.074 -0.741 26.782 1.00 95.50 94 ALA A O 1
ATOM 738 N N . ALA A 1 95 ? -24.894 -1.211 27.074 1.00 93.62 95 ALA A N 1
ATOM 739 C CA . ALA A 1 95 ? -24.917 -1.204 28.536 1.00 93.62 95 ALA A CA 1
ATOM 740 C C . ALA A 1 95 ? -25.337 0.168 29.088 1.00 93.62 95 ALA A C 1
ATOM 742 O O . ALA A 1 95 ? -26.217 0.242 29.940 1.00 93.62 95 ALA A O 1
ATOM 743 N N . GLU A 1 96 ? -24.816 1.266 28.535 1.00 94.06 96 GLU A N 1
ATOM 744 C CA . GLU A 1 96 ? -25.237 2.626 28.898 1.00 94.06 96 GLU A CA 1
ATOM 745 C C . GLU A 1 96 ? -26.709 2.900 28.563 1.00 94.06 96 GLU A C 1
ATOM 747 O O . GLU A 1 96 ? -27.415 3.585 29.308 1.00 94.06 96 GLU A O 1
ATOM 752 N N . ALA A 1 97 ? -27.204 2.395 27.429 1.00 94.50 97 ALA A N 1
ATOM 753 C CA . ALA A 1 97 ? -28.614 2.531 27.078 1.00 94.50 97 ALA A CA 1
ATOM 754 C C . ALA A 1 97 ? -29.512 1.772 28.071 1.00 94.50 97 ALA A C 1
ATOM 756 O O . ALA A 1 97 ? -30.528 2.318 28.512 1.00 94.50 97 ALA A O 1
ATOM 757 N N . GLN A 1 98 ? -29.111 0.558 28.468 1.00 93.69 98 GLN A N 1
ATOM 758 C CA . GLN A 1 98 ? -29.807 -0.249 29.474 1.00 93.69 98 GLN A CA 1
ATOM 759 C C . GLN A 1 98 ? -29.750 0.395 30.865 1.00 93.69 98 GLN A C 1
ATOM 761 O O . GLN A 1 98 ? -30.779 0.490 31.533 1.00 93.69 98 GLN A O 1
ATOM 766 N N . GLU A 1 99 ? -28.596 0.928 31.274 1.00 93.56 99 GLU A N 1
ATOM 767 C CA . GLU A 1 99 ? -28.431 1.680 32.522 1.00 93.56 99 GLU A CA 1
ATOM 768 C C . GLU A 1 99 ? -29.384 2.882 32.568 1.00 93.56 99 GLU A C 1
ATOM 770 O O . GLU A 1 99 ? -30.133 3.055 33.532 1.00 93.56 99 GLU A O 1
ATOM 775 N N . ARG A 1 100 ? -29.422 3.698 31.503 1.00 93.19 100 ARG A N 1
ATOM 776 C CA . ARG A 1 100 ? -30.320 4.862 31.417 1.00 93.19 100 ARG A CA 1
ATOM 777 C C . ARG A 1 100 ? -31.788 4.448 31.472 1.00 93.19 100 ARG A C 1
ATOM 779 O O . ARG A 1 100 ? -32.588 5.139 32.108 1.00 93.19 100 ARG A O 1
ATOM 786 N N . GLN A 1 101 ? -32.153 3.350 30.814 1.00 94.12 101 GLN A N 1
ATOM 787 C CA . GLN A 1 101 ? -33.526 2.852 30.801 1.00 94.12 101 GLN A CA 1
ATOM 788 C C . GLN A 1 101 ? -33.948 2.308 32.171 1.00 94.12 101 GLN A C 1
ATOM 790 O O . GLN A 1 101 ? -35.005 2.697 32.676 1.00 94.12 101 GLN A O 1
ATOM 795 N N . ALA A 1 102 ? -33.116 1.484 32.810 1.00 91.06 102 ALA A N 1
ATOM 796 C CA . ALA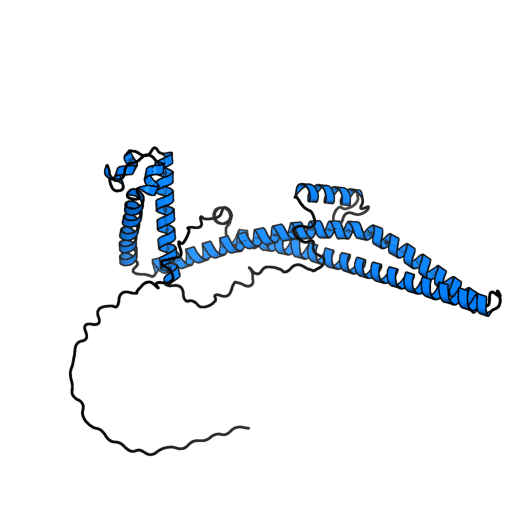 A 1 102 ? -33.332 1.014 34.178 1.00 91.06 102 ALA A CA 1
ATOM 797 C C . ALA A 1 102 ? -33.397 2.199 35.157 1.00 91.06 102 ALA A C 1
ATOM 799 O O . ALA A 1 102 ? -34.291 2.266 35.998 1.00 91.06 102 ALA A O 1
ATOM 800 N N . GLY A 1 103 ? -32.523 3.194 34.971 1.00 90.44 103 GLY A N 1
ATOM 801 C CA . GLY A 1 103 ? -32.481 4.452 35.715 1.00 90.44 103 GLY A CA 1
ATOM 802 C C . GLY A 1 103 ? -33.784 5.252 35.665 1.00 90.44 103 GLY A C 1
ATOM 803 O O . GLY A 1 103 ? -34.268 5.739 36.686 1.00 90.44 103 GLY A O 1
ATOM 804 N N . LYS A 1 104 ? -34.374 5.392 34.473 1.00 93.38 104 LYS A N 1
ATOM 805 C CA . LYS A 1 104 ? -35.683 6.042 34.292 1.00 93.38 104 LYS A CA 1
ATOM 806 C C . LYS A 1 104 ? -36.813 5.217 34.904 1.00 93.38 104 LYS A C 1
ATOM 808 O O . LYS A 1 104 ? -37.709 5.790 35.520 1.00 93.38 104 LYS A O 1
ATOM 813 N N . SER A 1 105 ? -36.753 3.899 34.739 1.00 92.31 105 SER A N 1
ATOM 814 C CA . SER A 1 105 ? -37.793 2.976 35.196 1.00 92.31 105 SER A CA 1
ATOM 815 C C . SER A 1 105 ? -37.904 2.976 36.721 1.00 92.31 105 SER A C 1
ATOM 817 O O . SER A 1 105 ? -38.998 3.194 37.238 1.00 92.31 105 SER A O 1
ATOM 819 N N . TRP A 1 106 ? -36.783 2.889 37.451 1.00 91.19 106 TRP A N 1
ATOM 820 C CA . TRP A 1 106 ? -36.856 2.804 38.915 1.00 91.19 106 TRP A CA 1
ATOM 821 C C . TRP A 1 106 ? -37.288 4.127 39.536 1.00 91.19 106 TRP A C 1
ATOM 823 O O . TRP A 1 106 ? -38.007 4.131 40.530 1.00 91.19 106 TRP A O 1
ATOM 833 N N . ARG A 1 107 ? -36.890 5.262 38.941 1.00 92.31 107 ARG A N 1
ATOM 834 C CA . ARG A 1 107 ? -37.336 6.593 39.380 1.00 92.31 107 ARG A CA 1
ATOM 835 C C . ARG A 1 107 ? -38.839 6.751 39.204 1.00 92.31 107 ARG A C 1
ATOM 837 O O . ARG A 1 107 ? -39.490 7.293 40.089 1.00 92.31 107 ARG A O 1
ATOM 844 N N . ARG A 1 108 ? -39.387 6.258 38.089 1.00 91.88 108 ARG A N 1
ATOM 845 C CA . ARG A 1 108 ? -40.833 6.246 37.859 1.00 91.88 108 ARG A CA 1
ATOM 846 C C . ARG A 1 108 ? -41.539 5.364 38.890 1.00 91.88 108 ARG A C 1
ATOM 848 O O . ARG A 1 108 ? -42.408 5.871 39.585 1.00 91.88 108 ARG A O 1
ATOM 855 N N . ALA A 1 109 ? -41.100 4.117 39.061 1.00 90.25 109 ALA A N 1
ATOM 856 C CA . ALA A 1 109 ? -41.681 3.191 40.035 1.00 90.25 109 ALA A CA 1
ATOM 857 C C . ALA A 1 109 ? -41.590 3.716 41.484 1.00 90.25 109 ALA A C 1
ATOM 859 O O . ALA A 1 109 ? -42.500 3.519 42.282 1.00 90.25 109 ALA A O 1
ATOM 860 N N . PHE A 1 110 ? -40.518 4.436 41.828 1.00 91.94 110 PHE A N 1
ATOM 861 C CA . PHE A 1 110 ? -40.360 5.081 43.133 1.00 91.94 110 PHE A CA 1
ATOM 862 C C . PHE A 1 110 ? -41.357 6.228 43.349 1.00 91.94 110 PHE A C 1
ATOM 864 O O . PHE A 1 110 ? -41.929 6.343 44.431 1.00 91.94 110 PHE A O 1
ATOM 871 N N . LEU A 1 111 ? -41.579 7.065 42.329 1.00 92.56 111 LEU A N 1
ATOM 872 C CA . LEU A 1 111 ? -42.569 8.145 42.385 1.00 92.56 111 LEU A CA 1
ATOM 873 C C . LEU A 1 111 ? -44.003 7.595 42.427 1.00 92.56 111 LEU A C 1
ATOM 875 O O . LEU A 1 111 ? -44.805 8.067 43.227 1.00 92.56 111 LEU A O 1
ATOM 879 N N . GLU A 1 112 ? -44.308 6.577 41.618 1.00 90.88 112 GLU A N 1
ATOM 880 C CA . GLU A 1 112 ? -45.608 5.886 41.607 1.00 90.88 112 GLU A CA 1
ATOM 881 C C . GLU A 1 112 ? -45.888 5.175 42.938 1.00 90.88 112 GLU A C 1
ATOM 883 O O . GLU A 1 112 ? -47.004 5.224 43.447 1.00 90.88 112 GLU A O 1
ATOM 888 N N . GLY A 1 113 ? -44.858 4.594 43.558 1.00 88.12 113 GLY A N 1
ATOM 889 C CA . GLY A 1 113 ? -44.915 4.012 44.900 1.00 88.12 113 GLY A CA 1
ATOM 890 C C . GLY A 1 113 ? -44.891 5.032 46.045 1.00 88.12 113 GLY A C 1
ATOM 891 O O . GLY A 1 113 ? -44.633 4.641 47.183 1.00 88.12 113 GLY A O 1
ATOM 892 N N . ALA A 1 114 ? -45.094 6.327 45.765 1.00 88.81 114 ALA A N 1
ATOM 893 C CA . ALA A 1 114 ? -45.093 7.419 46.743 1.00 88.81 114 ALA A CA 1
ATOM 894 C C . ALA A 1 114 ? -43.839 7.455 47.645 1.00 88.81 114 ALA A C 1
ATOM 896 O O . ALA A 1 114 ? -43.911 7.748 48.838 1.00 88.81 114 ALA A O 1
ATOM 897 N N . GLY A 1 115 ? -42.673 7.134 47.080 1.00 83.25 115 GLY A N 1
ATOM 898 C CA . GLY A 1 115 ? -41.393 7.125 47.787 1.00 83.25 115 GLY A CA 1
ATOM 899 C C . GLY A 1 115 ? -41.070 5.822 48.526 1.00 83.25 115 GLY A C 1
ATOM 900 O O . GLY A 1 115 ? -40.046 5.744 49.207 1.00 83.25 115 GLY A O 1
ATOM 901 N N . GLN A 1 116 ? -41.892 4.776 48.397 1.00 86.06 116 GLN A N 1
ATOM 902 C CA . GLN A 1 116 ? -41.561 3.463 48.945 1.00 86.06 116 GLN A CA 1
ATOM 903 C C . GLN A 1 116 ? -40.559 2.726 48.050 1.00 86.06 116 GLN A C 1
ATOM 905 O O . GLN A 1 116 ? -40.746 2.572 46.842 1.00 86.06 116 GLN A O 1
ATOM 910 N N . GLN A 1 117 ? -39.495 2.197 48.657 1.00 83.56 117 GLN A N 1
ATOM 911 C CA . GLN A 1 117 ? -38.542 1.324 47.970 1.00 83.56 117 GLN A CA 1
ATOM 912 C C . GLN A 1 117 ? -39.086 -0.105 47.872 1.00 83.56 117 GLN A C 1
ATOM 914 O O . GLN A 1 117 ? -38.657 -1.024 48.578 1.00 83.56 117 GLN A O 1
ATOM 919 N N . GLY A 1 118 ? -40.046 -0.287 46.966 1.00 86.62 118 GLY A N 1
ATOM 920 C CA . GLY A 1 118 ? -40.576 -1.598 46.608 1.00 86.62 118 GLY A CA 1
ATOM 921 C C . GLY A 1 118 ? -39.500 -2.545 46.061 1.00 86.62 118 GLY A C 1
ATOM 922 O O . GLY A 1 118 ? -38.361 -2.165 45.775 1.00 86.62 118 GLY A O 1
ATOM 923 N N . ARG A 1 119 ? -39.858 -3.824 45.905 1.00 89.12 119 ARG A N 1
ATOM 924 C CA . ARG A 1 119 ? -38.967 -4.842 45.322 1.00 89.12 119 ARG A CA 1
ATOM 925 C C . ARG A 1 119 ? -38.482 -4.441 43.924 1.00 89.12 119 ARG A C 1
ATOM 927 O O . ARG A 1 119 ? -37.288 -4.498 43.667 1.00 89.12 119 ARG A O 1
ATOM 934 N N . GLU A 1 120 ? -39.387 -3.945 43.087 1.00 87.81 120 GLU A N 1
ATOM 935 C CA . GLU A 1 120 ? -39.085 -3.513 41.720 1.00 87.81 120 GLU A CA 1
ATOM 936 C C . GLU A 1 120 ? -38.060 -2.369 41.665 1.00 87.81 120 GLU A C 1
ATOM 938 O O . GLU A 1 120 ? -37.093 -2.450 40.911 1.00 87.81 120 GLU A O 1
ATOM 943 N N . VAL A 1 121 ? -38.206 -1.348 42.521 1.00 88.50 121 VAL A N 1
ATOM 944 C CA . VAL A 1 121 ? -37.250 -0.229 42.617 1.00 88.50 121 VAL A CA 1
ATOM 945 C C . VAL A 1 121 ? -35.853 -0.736 42.981 1.00 88.50 121 VAL A C 1
ATOM 947 O O . VAL A 1 121 ? -34.868 -0.329 42.366 1.00 88.50 121 VAL A O 1
ATOM 950 N N . ARG A 1 122 ? -35.755 -1.655 43.952 1.00 89.12 122 ARG A N 1
ATOM 951 C CA . ARG A 1 122 ? -34.471 -2.237 44.377 1.00 89.12 122 ARG A CA 1
ATOM 952 C C . ARG A 1 122 ? -33.843 -3.104 43.289 1.00 89.12 122 ARG A C 1
ATOM 954 O O . ARG A 1 122 ? -32.634 -3.024 43.081 1.00 89.12 122 ARG A O 1
ATOM 961 N N . ASP A 1 123 ? -34.639 -3.908 42.595 1.00 91.88 123 ASP A N 1
ATOM 962 C CA . ASP A 1 123 ? -34.148 -4.790 41.536 1.00 91.88 123 ASP A CA 1
ATOM 963 C C . ASP A 1 123 ? -33.656 -3.975 40.325 1.00 91.88 123 ASP A C 1
ATOM 965 O O . ASP A 1 123 ? -32.556 -4.215 39.829 1.00 91.88 123 ASP A O 1
ATOM 969 N N . GLN A 1 124 ? -34.387 -2.932 39.917 1.00 89.69 124 GLN A N 1
ATOM 970 C CA . GLN A 1 124 ? -33.972 -2.040 38.828 1.00 89.69 124 GLN A CA 1
ATOM 971 C C . GLN A 1 124 ? -32.763 -1.161 39.201 1.00 89.69 124 GLN A C 1
ATOM 973 O O . GLN A 1 124 ? -31.904 -0.915 38.354 1.00 89.69 124 GLN A O 1
ATOM 978 N N . GLN A 1 125 ? -32.634 -0.727 40.462 1.00 89.44 125 GLN A N 1
ATOM 979 C CA . GLN A 1 125 ? -31.418 -0.053 40.942 1.00 89.44 125 GLN A CA 1
ATOM 980 C C . GLN A 1 125 ? -30.194 -0.975 40.902 1.00 89.44 125 GLN A C 1
ATOM 982 O O . GLN A 1 125 ? -29.124 -0.550 40.466 1.00 89.44 125 GLN A O 1
ATOM 987 N N . LYS A 1 126 ? -30.343 -2.242 41.313 1.00 92.75 126 LYS A N 1
ATOM 988 C CA . LYS A 1 126 ? -29.265 -3.238 41.214 1.00 92.75 126 LYS A CA 1
ATOM 989 C C . LYS A 1 126 ? -28.860 -3.488 39.764 1.00 92.75 126 LYS A C 1
ATOM 991 O O . LYS A 1 126 ? -27.669 -3.500 39.477 1.00 92.75 126 LYS A O 1
ATOM 996 N N . GLN A 1 127 ? -29.828 -3.637 38.858 1.00 91.38 127 GLN A N 1
ATOM 997 C CA . GLN A 1 127 ? -29.559 -3.813 37.427 1.00 91.38 127 GLN A CA 1
ATOM 998 C C . GLN A 1 127 ? -28.833 -2.603 36.832 1.00 91.38 127 GLN A C 1
ATOM 1000 O O . GLN A 1 127 ? -27.833 -2.776 36.144 1.00 91.38 127 GLN A O 1
ATOM 1005 N N . ALA A 1 128 ? -29.273 -1.377 37.137 1.00 90.38 128 ALA A N 1
ATOM 1006 C CA . ALA A 1 128 ? -28.561 -0.169 36.716 1.00 90.38 128 ALA A CA 1
ATOM 1007 C C . ALA A 1 128 ? -27.111 -0.150 37.236 1.00 90.38 128 ALA A C 1
ATOM 1009 O O . ALA A 1 128 ? -26.194 0.153 36.479 1.00 90.38 128 ALA A O 1
ATOM 1010 N N . GLY A 1 129 ? -26.889 -0.539 38.497 1.00 91.19 129 GLY A N 1
ATOM 1011 C CA . GLY A 1 129 ? -25.545 -0.679 39.062 1.00 91.19 129 GLY A CA 1
ATOM 1012 C C . GLY A 1 129 ? -24.682 -1.710 38.326 1.00 91.19 129 GLY A C 1
ATOM 1013 O O . GLY A 1 129 ? -23.526 -1.429 38.025 1.00 91.19 129 GLY A O 1
ATOM 1014 N N . GLN A 1 130 ? -25.243 -2.875 37.987 1.00 93.12 130 GLN A N 1
ATOM 1015 C CA . GLN A 1 130 ? -24.544 -3.918 37.226 1.00 93.12 130 GLN A CA 1
ATOM 1016 C C . GLN A 1 130 ? -24.137 -3.434 35.831 1.00 93.12 130 GLN A C 1
ATOM 1018 O O . GLN A 1 130 ? -22.972 -3.567 35.462 1.00 93.12 130 GLN A O 1
ATOM 1023 N N . TRP A 1 131 ? -25.061 -2.813 35.091 1.00 92.81 131 TRP A N 1
ATOM 1024 C CA . TRP A 1 131 ? -24.770 -2.274 33.759 1.00 92.81 131 TRP A CA 1
ATOM 1025 C C . TRP A 1 131 ? -23.703 -1.183 33.789 1.00 92.81 131 TRP A C 1
ATOM 1027 O O . TRP A 1 131 ? -22.874 -1.113 32.884 1.00 92.81 131 TRP A O 1
ATOM 1037 N N . ARG A 1 132 ? -23.689 -0.358 34.840 1.00 93.50 132 ARG A N 1
ATOM 1038 C CA . ARG A 1 132 ? -22.671 0.676 35.029 1.00 93.50 132 ARG A CA 1
ATOM 1039 C C . ARG A 1 132 ? -21.278 0.083 35.224 1.00 93.50 132 ARG A C 1
ATOM 1041 O O . ARG A 1 132 ? -20.351 0.500 34.537 1.00 93.50 132 ARG A O 1
ATOM 1048 N N . ILE A 1 133 ? -21.151 -0.903 36.113 1.00 93.56 133 ILE A N 1
ATOM 1049 C CA . ILE A 1 133 ? -19.878 -1.591 36.375 1.00 93.56 133 ILE A CA 1
ATOM 1050 C C . ILE A 1 133 ? -19.390 -2.303 35.108 1.00 93.56 133 ILE A C 1
ATOM 1052 O O . ILE A 1 133 ? -18.216 -2.207 34.763 1.00 93.56 133 ILE A O 1
ATOM 1056 N N . GLU A 1 134 ? -20.284 -2.980 34.379 1.00 92.81 134 GLU A N 1
ATOM 1057 C CA . GLU A 1 134 ? -19.924 -3.620 33.111 1.00 92.81 134 GLU A CA 1
ATOM 1058 C C . GLU A 1 134 ? -19.448 -2.588 32.078 1.00 92.81 134 GLU A C 1
ATOM 1060 O O . GLU A 1 134 ? -18.420 -2.794 31.435 1.00 92.81 134 GLU A O 1
ATOM 1065 N N . ALA A 1 135 ? -20.144 -1.455 31.937 1.00 93.75 135 ALA A N 1
ATOM 1066 C CA . ALA A 1 135 ? -19.734 -0.393 31.024 1.00 93.75 135 ALA A CA 1
ATOM 1067 C C . ALA A 1 135 ? -18.356 0.181 31.393 1.00 93.75 135 ALA A C 1
ATOM 1069 O O . ALA A 1 135 ? -17.540 0.395 30.499 1.00 93.75 135 ALA A O 1
ATOM 1070 N N . GLU A 1 136 ? -18.074 0.394 32.681 1.00 94.75 136 GLU A N 1
ATOM 1071 C CA . GLU A 1 136 ? -16.772 0.868 33.172 1.00 94.75 136 GLU A CA 1
ATOM 1072 C C . GLU A 1 136 ? -15.647 -0.122 32.835 1.00 94.75 136 GLU A C 1
ATOM 1074 O O . GLU A 1 136 ? -14.695 0.259 32.156 1.00 94.75 136 GLU A O 1
ATOM 1079 N N . GLN A 1 137 ? -15.812 -1.411 33.155 1.00 94.19 137 GLN A N 1
ATOM 1080 C CA . GLN A 1 137 ? -14.829 -2.449 32.807 1.00 94.19 137 GLN A CA 1
ATOM 1081 C C . GLN A 1 137 ? -14.568 -2.522 31.298 1.00 94.19 137 GLN A C 1
ATOM 1083 O O . GLN A 1 137 ? -13.437 -2.683 30.843 1.00 94.19 137 GLN A O 1
ATOM 1088 N N . LYS A 1 138 ? -15.621 -2.409 30.481 1.00 93.69 138 LYS A N 1
ATOM 1089 C CA . LYS A 1 138 ? -15.481 -2.440 29.021 1.00 93.69 138 LYS A CA 1
ATOM 1090 C C . LYS A 1 138 ? -14.837 -1.165 28.472 1.00 93.69 138 LYS A C 1
ATOM 1092 O O . LYS A 1 138 ? -14.150 -1.261 27.458 1.00 93.69 138 LYS A O 1
ATOM 1097 N N . ARG A 1 139 ? -15.007 -0.002 29.114 1.00 95.06 139 ARG A N 1
ATOM 1098 C CA . ARG A 1 139 ? -14.283 1.229 28.753 1.00 95.06 139 ARG A CA 1
ATOM 1099 C C . ARG A 1 139 ? -12.789 1.095 29.020 1.00 95.06 139 ARG A C 1
ATOM 1101 O O . ARG A 1 139 ? -12.019 1.413 28.124 1.00 95.06 139 ARG A O 1
ATOM 1108 N N . GLU A 1 140 ? -12.389 0.528 30.155 1.00 93.81 140 GLU A N 1
ATOM 1109 C CA . GLU A 1 140 ? -10.973 0.246 30.438 1.00 93.81 140 GLU A CA 1
ATOM 1110 C C . GLU A 1 140 ? -10.367 -0.678 29.365 1.00 93.81 140 GLU A C 1
ATOM 1112 O O . GLU A 1 140 ? -9.306 -0.399 28.810 1.00 93.81 140 GLU A O 1
ATOM 1117 N N . MET A 1 141 ? -11.087 -1.736 28.965 1.00 93.81 141 MET A N 1
ATOM 1118 C CA . MET A 1 141 ? -10.652 -2.603 27.860 1.00 93.81 141 MET A CA 1
ATOM 1119 C C . MET A 1 141 ? -10.513 -1.844 26.526 1.00 93.81 141 MET A C 1
ATOM 1121 O O . MET A 1 141 ? -9.599 -2.124 25.751 1.00 93.81 141 MET A O 1
ATOM 1125 N N . ILE A 1 142 ? -11.411 -0.894 26.238 1.00 94.69 142 ILE A N 1
ATOM 1126 C CA . ILE A 1 142 ? -11.335 -0.035 25.044 1.00 94.69 142 ILE A CA 1
ATOM 1127 C C . ILE A 1 142 ? -10.116 0.887 25.116 1.00 94.69 142 ILE A C 1
ATOM 1129 O O . ILE A 1 142 ? -9.432 1.046 24.106 1.00 94.69 142 ILE A O 1
ATOM 1133 N N . GLU A 1 143 ? -9.832 1.482 26.274 1.00 93.81 143 GLU A N 1
ATOM 1134 C CA . GLU A 1 143 ? -8.680 2.367 26.479 1.00 93.81 143 GLU A CA 1
ATOM 1135 C C . GLU A 1 143 ? -7.358 1.632 2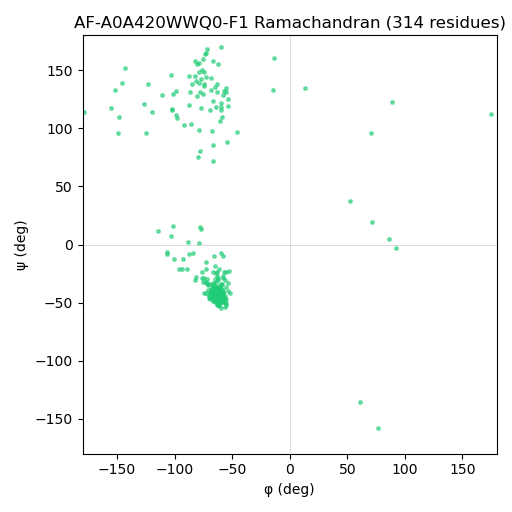6.238 1.00 93.81 143 GLU A C 1
ATOM 1137 O O . GLU A 1 143 ? -6.483 2.171 25.563 1.00 93.81 143 GLU A O 1
ATOM 1142 N N . LEU A 1 144 ? -7.255 0.373 26.671 1.00 92.38 144 LEU A N 1
ATOM 1143 C CA . LEU A 1 144 ? -6.091 -0.479 26.403 1.00 92.38 144 LEU A CA 1
ATOM 1144 C C . LEU A 1 144 ? -5.977 -0.879 24.921 1.00 92.38 144 LEU A C 1
ATOM 1146 O O . LEU A 1 144 ? -4.884 -0.899 24.354 1.00 92.38 144 LEU A O 1
ATOM 1150 N N . LEU A 1 145 ? -7.102 -1.199 24.271 1.00 93.00 145 LEU A N 1
ATOM 1151 C CA . LEU A 1 145 ? -7.110 -1.729 22.902 1.00 93.00 145 LEU A CA 1
ATOM 1152 C C . LEU A 1 145 ? -6.980 -0.639 21.824 1.00 93.00 145 LEU A C 1
ATOM 1154 O O . LEU A 1 145 ? -6.454 -0.893 20.741 1.00 93.00 145 LEU A O 1
ATOM 1158 N N . THR A 1 146 ? -7.436 0.583 22.102 1.00 94.25 146 THR A N 1
ATOM 1159 C CA . THR A 1 146 ? -7.408 1.713 21.156 1.00 94.25 146 THR A CA 1
ATOM 1160 C C . THR A 1 146 ? -6.002 2.037 20.626 1.00 94.25 146 THR A C 1
ATOM 1162 O O . THR A 1 146 ? -5.835 2.032 19.400 1.00 94.25 146 THR A O 1
ATOM 1165 N N . PRO A 1 147 ? -4.971 2.267 21.470 1.00 93.56 147 PRO A N 1
ATOM 1166 C CA . PRO A 1 147 ? -3.621 2.541 20.978 1.00 93.56 147 PRO A CA 1
ATOM 1167 C C . PRO A 1 147 ? -3.036 1.345 20.217 1.00 93.56 147 PRO A C 1
ATOM 1169 O O . PRO A 1 147 ? -2.338 1.532 19.221 1.00 93.56 147 PRO A O 1
ATOM 1172 N N . GLN A 1 148 ? -3.390 0.113 20.602 1.00 92.44 148 GLN A N 1
ATOM 1173 C CA . GLN A 1 148 ? -2.958 -1.089 19.889 1.00 92.44 148 GLN A CA 1
ATOM 1174 C C . GLN A 1 148 ? -3.546 -1.169 18.474 1.00 92.44 148 GLN A C 1
ATOM 1176 O O . GLN A 1 148 ? -2.823 -1.483 17.526 1.00 92.44 148 GLN A O 1
ATOM 1181 N N . VAL A 1 149 ? -4.835 -0.861 18.301 1.00 93.50 149 VAL A N 1
ATOM 1182 C CA . VAL A 1 149 ? -5.463 -0.798 16.971 1.00 93.50 149 VAL A CA 1
ATOM 1183 C C . VAL A 1 149 ? -4.818 0.299 16.127 1.00 93.50 149 VAL A C 1
ATOM 1185 O O . VAL A 1 149 ? -4.519 0.064 14.958 1.00 93.50 149 VAL A O 1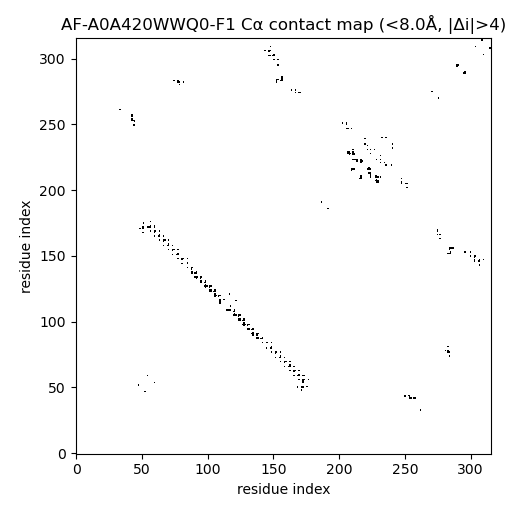
ATOM 1188 N N . GLU A 1 150 ? -4.550 1.472 16.702 1.00 93.38 150 GLU A N 1
ATOM 1189 C CA . GLU A 1 150 ? -3.872 2.564 15.997 1.00 93.38 150 GLU A CA 1
ATOM 1190 C C . GLU A 1 150 ? -2.457 2.168 15.540 1.00 93.38 150 GLU A C 1
ATOM 1192 O O . GLU A 1 150 ? -2.086 2.369 14.379 1.00 93.38 150 GLU A O 1
ATOM 1197 N N . TRP A 1 151 ? -1.691 1.515 16.414 1.00 92.81 151 TRP A N 1
ATOM 1198 C CA . TRP A 1 151 ? -0.365 0.992 16.092 1.00 92.81 151 TRP A CA 1
ATOM 1199 C C . TRP A 1 151 ? -0.433 -0.043 14.957 1.00 92.81 151 TRP A C 1
ATOM 1201 O O . TRP A 1 151 ? 0.321 0.042 13.983 1.00 92.81 151 TRP A O 1
ATOM 1211 N N . LEU A 1 152 ? -1.394 -0.974 15.009 1.00 93.38 152 LEU A N 1
ATOM 1212 C CA . LEU A 1 152 ? -1.616 -1.959 13.945 1.00 93.38 152 LEU A CA 1
ATOM 1213 C C . LEU A 1 152 ? -2.014 -1.306 12.615 1.00 93.38 152 LEU A C 1
ATOM 1215 O O . LEU A 1 152 ? -1.569 -1.770 11.561 1.00 93.38 152 LEU A O 1
ATOM 1219 N N . LYS A 1 153 ? -2.800 -0.220 12.633 1.00 93.69 153 LYS A N 1
ATOM 1220 C CA . LYS A 1 153 ? -3.146 0.542 11.421 1.00 93.69 153 LYS A CA 1
ATOM 1221 C C . LYS A 1 153 ? -1.900 1.122 10.755 1.00 93.69 153 LYS A C 1
ATOM 1223 O O . LYS A 1 153 ? -1.736 0.958 9.545 1.00 93.69 153 LYS A O 1
ATOM 1228 N N . LEU A 1 154 ? -1.004 1.732 11.534 1.00 92.81 154 LEU A N 1
ATOM 1229 C CA . LEU A 1 154 ? 0.253 2.300 11.030 1.00 92.81 154 LEU A CA 1
ATOM 1230 C C . LEU A 1 154 ? 1.153 1.229 10.402 1.00 92.81 154 LEU A C 1
ATOM 1232 O O . LEU A 1 154 ? 1.629 1.399 9.277 1.00 92.81 154 LEU A O 1
ATOM 1236 N N . HIS A 1 155 ? 1.345 0.097 11.084 1.00 92.38 155 HIS A N 1
ATOM 1237 C CA . HIS A 1 155 ? 2.154 -1.011 10.560 1.00 92.38 155 HIS A CA 1
ATOM 1238 C C . HIS A 1 155 ? 1.554 -1.636 9.303 1.00 92.38 155 HIS A C 1
ATOM 1240 O O . HIS A 1 155 ? 2.281 -1.924 8.350 1.00 92.38 155 HIS A O 1
ATOM 1246 N N . THR A 1 156 ? 0.233 -1.812 9.271 1.00 94.19 156 THR A N 1
ATOM 1247 C CA . THR A 1 156 ? -0.473 -2.349 8.100 1.00 94.19 156 THR A CA 1
ATOM 1248 C C . THR A 1 156 ? -0.341 -1.408 6.904 1.00 94.19 156 THR A C 1
ATOM 1250 O O . THR A 1 156 ? -0.078 -1.868 5.793 1.00 94.19 156 THR A O 1
ATOM 1253 N N . GLN A 1 157 ? -0.431 -0.091 7.118 1.00 91.88 157 GLN A N 1
ATOM 1254 C CA . GLN A 1 157 ? -0.221 0.893 6.057 1.00 91.88 157 GLN A CA 1
ATOM 1255 C C . GLN A 1 157 ? 1.207 0.833 5.494 1.00 91.88 157 GLN A C 1
ATOM 1257 O O . GLN A 1 157 ? 1.382 0.819 4.276 1.00 91.88 157 GLN A O 1
ATOM 1262 N N . LEU A 1 158 ? 2.230 0.770 6.351 1.00 91.69 158 LEU A N 1
ATOM 1263 C CA . LEU A 1 158 ? 3.626 0.673 5.905 1.00 91.69 158 LEU A CA 1
ATOM 1264 C C . LEU A 1 158 ? 3.879 -0.604 5.095 1.00 91.69 158 LEU A C 1
ATOM 1266 O O . LEU A 1 158 ? 4.509 -0.551 4.036 1.00 91.69 158 LEU A O 1
ATOM 1270 N N . ALA A 1 159 ? 3.347 -1.737 5.555 1.00 93.75 159 ALA A N 1
ATOM 1271 C CA . ALA A 1 159 ? 3.443 -3.001 4.832 1.00 93.75 159 ALA A CA 1
ATOM 1272 C C . ALA A 1 159 ? 2.707 -2.950 3.488 1.00 93.75 159 ALA A C 1
ATOM 1274 O O . ALA A 1 159 ? 3.203 -3.469 2.490 1.00 93.75 159 ALA A O 1
ATOM 1275 N N . ARG A 1 160 ? 1.569 -2.252 3.419 1.00 92.62 160 ARG A N 1
ATOM 1276 C CA . ARG A 1 160 ? 0.840 -2.041 2.168 1.00 92.62 160 ARG A CA 1
ATOM 1277 C C . ARG A 1 160 ? 1.606 -1.172 1.174 1.00 92.62 160 ARG A C 1
ATOM 1279 O O . ARG A 1 160 ? 1.648 -1.500 -0.009 1.00 92.62 160 ARG A O 1
ATOM 1286 N N . GLU A 1 161 ? 2.219 -0.082 1.631 1.00 92.12 161 GLU A N 1
ATOM 1287 C CA . GLU A 1 161 ? 3.073 0.774 0.797 1.00 92.12 161 GLU A CA 1
ATOM 1288 C C . GLU A 1 161 ? 4.285 -0.000 0.260 1.00 92.12 161 GLU A C 1
ATOM 1290 O O . GLU A 1 161 ? 4.684 0.175 -0.892 1.00 92.12 161 GLU A O 1
ATOM 1295 N N . GLU A 1 162 ? 4.878 -0.880 1.070 1.00 93.56 162 GLU A N 1
ATOM 1296 C CA . GLU A 1 162 ? 5.929 -1.793 0.612 1.00 93.56 162 GLU A CA 1
ATOM 1297 C C . GLU A 1 162 ? 5.394 -2.805 -0.410 1.00 93.56 162 GLU A C 1
ATOM 1299 O O . GLU A 1 162 ? 5.961 -2.917 -1.495 1.00 93.56 162 GLU A O 1
ATOM 1304 N N . PHE A 1 163 ? 4.270 -3.473 -0.131 1.00 94.62 163 PHE A N 1
ATOM 1305 C CA . PHE A 1 163 ? 3.626 -4.402 -1.062 1.00 94.62 163 PHE A CA 1
ATOM 1306 C C . PHE A 1 163 ? 3.329 -3.746 -2.416 1.00 94.62 163 PHE A C 1
ATOM 1308 O O . PHE A 1 163 ? 3.681 -4.303 -3.451 1.00 94.62 163 PHE A O 1
ATOM 1315 N N . GLN A 1 164 ? 2.758 -2.539 -2.434 1.00 93.50 164 GLN A N 1
ATOM 1316 C CA . GLN A 1 164 ? 2.473 -1.810 -3.674 1.00 93.50 164 GLN A CA 1
ATOM 1317 C C . GLN A 1 164 ? 3.744 -1.452 -4.449 1.00 93.50 164 GLN A C 1
ATOM 1319 O O . GLN A 1 164 ? 3.764 -1.565 -5.675 1.00 93.50 164 GLN A O 1
ATOM 1324 N N . ARG A 1 165 ? 4.815 -1.044 -3.755 1.00 92.62 165 ARG A N 1
ATOM 1325 C CA . ARG A 1 165 ? 6.113 -0.780 -4.393 1.00 92.62 165 ARG A CA 1
ATOM 1326 C C . ARG A 1 165 ? 6.700 -2.049 -5.007 1.00 92.62 165 ARG A C 1
ATOM 1328 O O . ARG A 1 165 ? 7.144 -2.012 -6.151 1.00 92.62 165 ARG A O 1
ATOM 1335 N N . ARG A 1 166 ? 6.654 -3.177 -4.290 1.00 93.56 166 ARG A N 1
ATOM 1336 C CA . ARG A 1 166 ? 7.119 -4.477 -4.804 1.00 93.56 166 ARG A CA 1
ATOM 1337 C C . ARG A 1 166 ? 6.259 -4.995 -5.946 1.00 93.56 166 ARG A C 1
ATOM 1339 O O . ARG A 1 166 ? 6.805 -5.568 -6.878 1.00 93.56 166 ARG A O 1
ATOM 1346 N N . LEU A 1 167 ? 4.951 -4.756 -5.904 1.00 93.31 167 LEU A N 1
ATOM 1347 C CA . LEU A 1 167 ? 4.029 -5.138 -6.967 1.00 93.31 167 LEU A CA 1
ATOM 1348 C C . LEU A 1 167 ? 4.359 -4.409 -8.268 1.00 93.31 167 LEU A C 1
ATOM 1350 O O . LEU A 1 167 ? 4.498 -5.061 -9.296 1.00 93.31 167 LEU A O 1
ATOM 1354 N N . ARG A 1 168 ? 4.555 -3.085 -8.211 1.00 91.19 168 ARG A N 1
ATOM 1355 C CA . ARG A 1 168 ? 4.974 -2.294 -9.379 1.00 91.19 168 ARG A CA 1
ATOM 1356 C C . ARG A 1 168 ? 6.320 -2.764 -9.916 1.00 91.19 168 ARG A C 1
ATOM 1358 O O . ARG A 1 168 ? 6.426 -3.045 -11.100 1.00 91.19 168 ARG A O 1
ATOM 1365 N N . ALA A 1 169 ? 7.309 -2.954 -9.040 1.00 91.19 169 ALA A N 1
ATOM 1366 C CA . ALA A 1 169 ? 8.616 -3.462 -9.449 1.00 91.19 169 ALA A CA 1
ATOM 1367 C C . ALA A 1 169 ? 8.520 -4.848 -10.114 1.00 91.19 169 ALA A C 1
ATOM 1369 O O . ALA A 1 169 ? 9.149 -5.080 -11.138 1.00 91.19 169 ALA A O 1
ATOM 1370 N N . ALA A 1 170 ? 7.710 -5.764 -9.574 1.00 91.62 170 ALA A N 1
ATOM 1371 C CA . ALA A 1 170 ? 7.500 -7.079 -10.173 1.00 91.62 170 ALA A CA 1
ATOM 1372 C C . ALA A 1 170 ? 6.780 -6.995 -11.523 1.00 91.62 170 ALA A C 1
ATOM 1374 O O . ALA A 1 170 ? 7.177 -7.690 -12.455 1.00 91.62 170 ALA A O 1
ATOM 1375 N N . GLN A 1 171 ? 5.768 -6.133 -11.653 1.00 90.38 171 GLN A N 1
ATOM 1376 C CA . GLN A 1 171 ? 5.088 -5.879 -12.924 1.00 90.38 171 GLN A CA 1
ATOM 1377 C C . GLN A 1 171 ? 6.062 -5.332 -13.971 1.00 90.38 171 GLN A C 1
ATOM 1379 O O . GLN A 1 171 ? 6.128 -5.878 -15.068 1.00 90.38 171 GLN A O 1
ATOM 1384 N N . GLU A 1 172 ? 6.847 -4.312 -13.625 1.00 89.12 172 GLU A N 1
ATOM 1385 C CA . GLU A 1 172 ? 7.843 -3.698 -14.509 1.00 89.12 172 GLU A CA 1
ATOM 1386 C C . GLU A 1 172 ? 8.897 -4.715 -14.964 1.00 89.12 172 GLU A C 1
ATOM 1388 O O . GLU A 1 172 ? 9.078 -4.922 -16.162 1.00 89.12 172 GLU A O 1
ATOM 1393 N N . VAL A 1 173 ? 9.548 -5.401 -14.017 1.00 90.94 173 VAL A N 1
ATOM 1394 C CA . VAL A 1 173 ? 10.625 -6.365 -14.296 1.00 90.94 173 VAL A CA 1
ATOM 1395 C C . VAL A 1 173 ? 10.114 -7.533 -15.133 1.00 90.94 173 VAL A C 1
ATOM 1397 O O . VAL A 1 173 ? 10.750 -7.891 -16.123 1.00 90.94 173 VAL A O 1
ATOM 1400 N N . THR A 1 174 ? 8.973 -8.117 -14.757 1.00 89.75 174 THR A N 1
ATOM 1401 C CA . THR A 1 174 ? 8.412 -9.283 -15.457 1.00 89.75 174 THR A CA 1
ATOM 1402 C C . THR A 1 174 ? 7.977 -8.897 -16.861 1.00 89.75 174 THR A C 1
ATOM 1404 O O . THR A 1 174 ? 8.382 -9.545 -17.818 1.00 89.75 174 THR A O 1
ATOM 1407 N N . THR A 1 175 ? 7.224 -7.802 -17.003 1.00 87.25 175 THR A N 1
ATOM 1408 C CA . THR A 1 175 ? 6.757 -7.338 -18.317 1.00 87.25 175 THR A CA 1
ATOM 1409 C C . THR A 1 175 ? 7.936 -7.032 -19.229 1.00 87.25 175 THR A C 1
ATOM 1411 O O . THR A 1 175 ? 7.935 -7.466 -20.375 1.00 87.25 175 THR A O 1
ATOM 1414 N N . HIS A 1 176 ? 8.965 -6.347 -18.722 1.00 89.06 176 HIS A N 1
ATOM 1415 C CA . HIS A 1 176 ? 10.152 -6.022 -19.504 1.00 89.06 176 HIS A CA 1
ATOM 1416 C C . HIS A 1 176 ? 10.903 -7.274 -19.973 1.00 89.06 176 HIS A C 1
ATOM 1418 O O . HIS A 1 176 ? 11.177 -7.411 -21.160 1.00 89.06 176 HIS A O 1
ATOM 1424 N N . HIS A 1 177 ? 11.223 -8.203 -19.066 1.00 88.06 177 HIS A N 1
ATOM 1425 C CA . HIS A 1 177 ? 11.989 -9.402 -19.421 1.00 88.06 177 HIS A CA 1
ATOM 1426 C C . HIS A 1 177 ? 11.201 -10.344 -20.333 1.00 88.06 177 HIS A C 1
ATOM 1428 O O . HIS A 1 177 ? 11.768 -10.887 -21.276 1.00 88.06 177 HIS A O 1
ATOM 1434 N N . THR A 1 178 ? 9.898 -10.518 -20.091 1.00 87.88 178 THR A N 1
ATOM 1435 C CA . THR A 1 178 ? 9.042 -11.308 -20.981 1.00 87.88 178 THR A CA 1
ATOM 1436 C C . THR A 1 178 ? 8.945 -10.656 -22.356 1.00 87.88 178 THR A C 1
ATOM 1438 O O . THR A 1 178 ? 9.115 -11.346 -23.354 1.00 87.88 178 THR A O 1
ATOM 1441 N N . LEU A 1 179 ? 8.735 -9.337 -22.431 1.00 86.94 179 LEU A N 1
ATOM 1442 C CA . LEU A 1 179 ? 8.673 -8.629 -23.709 1.00 86.94 179 LEU A CA 1
ATOM 1443 C C . LEU A 1 179 ? 9.992 -8.737 -24.478 1.00 86.94 179 LEU A C 1
ATOM 1445 O O . LEU A 1 179 ? 9.964 -8.980 -25.679 1.00 86.94 179 LEU A O 1
ATOM 1449 N N . LEU A 1 180 ? 11.129 -8.585 -23.796 1.00 88.50 180 LEU A N 1
ATOM 1450 C CA . LEU A 1 180 ? 12.443 -8.714 -24.415 1.00 88.50 180 LEU A CA 1
ATOM 1451 C C . LEU A 1 180 ? 12.666 -10.132 -24.956 1.00 88.50 180 LEU A C 1
ATOM 1453 O O . LEU A 1 180 ? 13.026 -10.277 -26.117 1.00 88.50 180 LEU A O 1
ATOM 1457 N N . ALA A 1 181 ? 12.365 -11.164 -24.164 1.00 87.38 181 ALA A N 1
ATOM 1458 C CA . ALA A 1 181 ? 12.514 -12.556 -24.587 1.00 87.38 181 ALA A CA 1
ATOM 1459 C C . ALA A 1 181 ? 11.596 -12.922 -25.769 1.00 87.38 181 ALA A C 1
ATOM 1461 O O . ALA A 1 181 ? 12.004 -13.645 -26.675 1.00 87.38 181 ALA A O 1
ATOM 1462 N N . GLU A 1 182 ? 10.352 -12.435 -25.787 1.00 86.25 182 GLU A N 1
ATOM 1463 C CA . GLU A 1 182 ? 9.448 -12.650 -26.924 1.00 86.25 182 GLU A CA 1
ATOM 1464 C C . GLU A 1 182 ? 9.872 -11.838 -28.158 1.00 86.25 182 GLU A C 1
ATOM 1466 O O . GLU A 1 182 ? 9.765 -12.328 -29.282 1.00 86.25 182 GLU A O 1
ATOM 1471 N N . ALA A 1 183 ? 10.407 -10.627 -27.970 1.00 85.12 183 ALA A N 1
ATOM 1472 C CA . ALA A 1 183 ? 10.972 -9.839 -29.060 1.00 85.12 183 ALA A CA 1
ATOM 1473 C C . ALA A 1 183 ? 12.200 -10.530 -29.673 1.00 85.12 183 ALA A C 1
ATOM 1475 O O . ALA A 1 183 ? 12.290 -10.615 -30.894 1.00 85.12 183 ALA A O 1
ATOM 1476 N N . GLU A 1 184 ? 13.108 -11.074 -28.860 1.00 86.81 184 GLU A N 1
ATOM 1477 C CA . GLU A 1 184 ? 14.260 -11.859 -29.329 1.00 86.81 184 GLU A CA 1
ATOM 1478 C C . GLU A 1 184 ? 13.807 -13.031 -30.206 1.00 86.81 184 GLU A C 1
ATOM 1480 O O . GLU A 1 184 ? 14.231 -13.136 -31.355 1.00 86.81 184 GLU A O 1
ATOM 1485 N N . LYS A 1 185 ? 12.838 -13.830 -29.737 1.00 82.94 185 LYS A N 1
ATOM 1486 C CA . LYS A 1 185 ? 12.254 -14.931 -30.526 1.00 82.94 185 LYS A CA 1
ATOM 1487 C C . LYS A 1 185 ? 11.642 -14.455 -31.843 1.00 82.94 185 LYS A C 1
ATOM 1489 O O . LYS A 1 185 ? 11.796 -15.121 -32.866 1.00 82.94 185 LYS A O 1
ATOM 1494 N N . LEU A 1 186 ? 10.940 -13.320 -31.827 1.00 80.94 186 LEU A N 1
ATOM 1495 C CA . LEU A 1 186 ? 10.352 -12.731 -33.028 1.00 80.94 186 LEU A CA 1
ATOM 1496 C C . LEU A 1 186 ? 11.444 -12.358 -34.042 1.00 80.94 186 LEU A C 1
ATOM 1498 O O . LEU A 1 186 ? 11.302 -12.640 -35.228 1.00 80.94 186 LEU A O 1
ATOM 1502 N N . PHE A 1 187 ? 12.540 -11.751 -33.588 1.00 78.69 187 PHE A N 1
ATOM 1503 C CA . PHE A 1 187 ? 13.645 -11.346 -34.459 1.00 78.69 187 PHE A CA 1
ATOM 1504 C C . PHE A 1 187 ? 14.517 -12.509 -34.939 1.00 78.69 187 PHE A C 1
ATOM 1506 O O . PHE A 1 187 ? 15.060 -12.406 -36.041 1.00 78.69 187 PHE A O 1
ATOM 1513 N N . ASP A 1 188 ? 14.625 -13.585 -34.158 1.00 79.06 188 ASP A N 1
ATOM 1514 C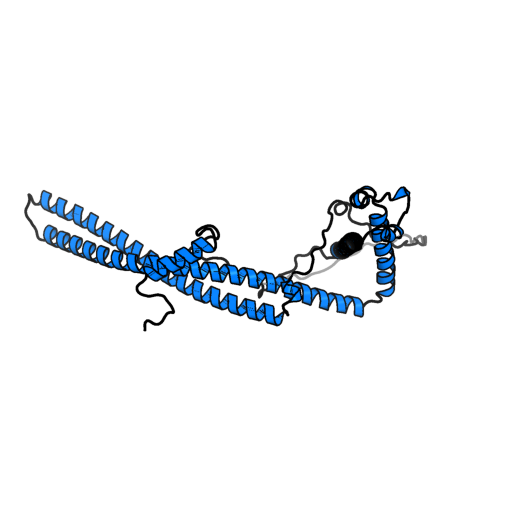 CA . ASP A 1 188 ? 15.342 -14.809 -34.528 1.00 79.06 188 ASP A CA 1
ATOM 1515 C C . ASP A 1 188 ? 14.551 -15.666 -35.530 1.00 79.06 188 ASP A C 1
ATOM 1517 O O . ASP A 1 188 ? 15.139 -16.324 -36.386 1.00 79.06 188 ASP A O 1
ATOM 1521 N N . GLY A 1 189 ? 13.215 -15.647 -35.454 1.00 67.56 189 GLY A N 1
ATOM 1522 C CA . GLY A 1 189 ? 12.328 -16.412 -36.338 1.00 67.56 189 GLY A CA 1
ATOM 1523 C C . GLY A 1 189 ? 11.938 -15.717 -37.649 1.00 67.56 189 GLY A C 1
ATOM 1524 O O . GLY A 1 189 ? 11.305 -16.344 -38.498 1.00 67.56 189 GLY A O 1
ATOM 1525 N N . LEU A 1 190 ? 12.276 -14.436 -37.828 1.00 65.56 190 LEU A N 1
ATOM 1526 C CA . LEU A 1 190 ? 11.929 -13.646 -39.014 1.00 65.56 190 LEU A CA 1
ATOM 1527 C C . LEU A 1 190 ? 13.124 -13.475 -39.959 1.00 65.56 190 LEU A C 1
ATOM 1529 O O . LEU A 1 190 ? 14.245 -13.214 -39.518 1.00 65.56 190 LEU A O 1
ATOM 1533 N N . GLU A 1 191 ? 12.856 -13.437 -41.270 1.00 65.94 191 GLU A N 1
ATOM 1534 C CA . GLU A 1 191 ? 13.743 -12.787 -42.247 1.00 65.94 191 GLU A CA 1
ATOM 1535 C C . GLU A 1 191 ? 13.750 -11.266 -42.006 1.00 65.94 191 GLU A C 1
ATOM 1537 O O . GLU A 1 191 ? 13.179 -10.457 -42.736 1.00 65.94 191 GLU A O 1
ATOM 1542 N N . SER A 1 192 ? 14.386 -10.856 -40.911 1.00 71.38 192 SER A N 1
ATOM 1543 C CA . SER A 1 192 ? 14.373 -9.483 -40.408 1.00 71.38 192 SER A CA 1
ATOM 1544 C C . SER A 1 192 ? 15.325 -8.548 -41.161 1.00 71.38 192 SER A C 1
ATOM 1546 O O . SER A 1 192 ? 15.396 -7.364 -40.837 1.00 71.38 192 SER A O 1
ATOM 1548 N N . GLY A 1 193 ? 16.036 -9.036 -42.185 1.00 76.38 193 GLY A N 1
ATOM 1549 C CA . GLY A 1 193 ? 17.021 -8.265 -42.949 1.00 76.38 193 GLY A CA 1
ATOM 1550 C C . GLY A 1 193 ? 16.442 -6.996 -43.581 1.00 76.38 193 GLY A C 1
ATOM 1551 O O . GLY A 1 193 ? 16.976 -5.908 -43.372 1.00 76.38 193 GLY A O 1
ATOM 1552 N N . ALA A 1 194 ? 15.306 -7.106 -44.279 1.00 80.19 194 ALA A N 1
ATOM 1553 C CA . ALA A 1 194 ? 14.650 -5.959 -44.917 1.00 80.19 194 ALA A CA 1
ATOM 1554 C C . ALA A 1 194 ? 14.099 -4.946 -43.893 1.00 80.19 194 ALA A C 1
ATOM 1556 O O . ALA A 1 194 ? 14.191 -3.731 -44.089 1.00 80.19 194 ALA A O 1
ATOM 1557 N N . PHE A 1 195 ? 13.578 -5.439 -42.766 1.00 81.19 195 PHE A N 1
ATOM 1558 C CA . PHE A 1 195 ? 13.107 -4.595 -41.669 1.00 81.19 195 PHE A CA 1
ATOM 1559 C C . PHE A 1 195 ? 14.268 -3.841 -41.003 1.00 81.19 195 PHE A C 1
ATOM 1561 O O . PHE A 1 195 ? 14.204 -2.622 -40.860 1.00 81.19 195 PHE A O 1
ATOM 1568 N N . ARG A 1 196 ? 15.373 -4.530 -40.683 1.00 80.88 196 ARG A N 1
ATOM 1569 C CA . ARG A 1 196 ? 16.591 -3.926 -40.113 1.00 80.88 196 ARG A CA 1
ATOM 1570 C C . ARG A 1 196 ? 17.209 -2.882 -41.049 1.00 80.88 196 ARG A C 1
ATOM 1572 O O . ARG A 1 196 ? 17.602 -1.817 -40.583 1.00 80.88 196 ARG A O 1
ATOM 1579 N N . ALA A 1 197 ? 17.245 -3.150 -42.356 1.00 83.06 197 ALA A N 1
ATOM 1580 C CA . ALA A 1 197 ? 17.722 -2.191 -43.356 1.00 83.06 197 ALA A CA 1
ATOM 1581 C C . ALA A 1 197 ? 16.820 -0.947 -43.465 1.00 83.06 197 ALA A C 1
ATOM 1583 O O . ALA A 1 197 ? 17.307 0.163 -43.649 1.00 83.06 197 ALA A O 1
ATOM 1584 N N . SER A 1 198 ? 15.505 -1.103 -43.307 1.00 85.00 198 SER A N 1
ATOM 1585 C CA . SER A 1 198 ? 14.578 0.038 -43.301 1.00 85.00 198 SER A CA 1
ATOM 1586 C C . SER A 1 198 ? 14.685 0.863 -42.011 1.00 85.00 198 SER A C 1
ATOM 1588 O O . SER A 1 198 ? 14.550 2.087 -42.041 1.00 85.00 198 SER A O 1
ATOM 1590 N N . LEU A 1 199 ? 14.975 0.212 -40.876 1.00 86.12 199 LEU A N 1
ATOM 1591 C CA . LEU A 1 199 ? 15.203 0.888 -39.597 1.00 86.12 199 LEU A CA 1
ATOM 1592 C C . LEU A 1 199 ? 16.447 1.777 -39.610 1.00 86.12 199 LEU A C 1
ATOM 1594 O O . LEU A 1 199 ? 16.396 2.874 -39.059 1.00 86.12 199 LEU A O 1
ATOM 1598 N N . SER A 1 200 ? 17.542 1.353 -40.247 1.00 86.44 200 SER A N 1
ATOM 1599 C CA . SER A 1 200 ? 18.744 2.194 -40.336 1.00 86.44 200 SER A CA 1
ATOM 1600 C C . SER A 1 200 ? 18.473 3.487 -41.110 1.00 86.44 200 SER A C 1
ATOM 1602 O O . SER A 1 200 ? 18.874 4.560 -40.658 1.00 86.44 200 SER A O 1
ATOM 1604 N N . GLY A 1 201 ? 17.710 3.414 -42.207 1.00 87.44 201 GLY A N 1
ATOM 1605 C CA . GLY A 1 201 ? 17.266 4.595 -42.953 1.00 87.44 201 GLY A CA 1
ATOM 1606 C C . GLY A 1 201 ? 16.398 5.537 -42.110 1.00 87.44 201 GLY A C 1
ATOM 1607 O O . GLY A 1 201 ? 16.614 6.749 -42.109 1.00 87.44 201 GLY A O 1
ATOM 1608 N N . LEU A 1 202 ? 15.458 4.989 -41.331 1.00 87.94 202 LEU A N 1
ATOM 1609 C CA . LEU A 1 202 ? 14.646 5.772 -40.394 1.00 87.94 202 LEU A CA 1
ATOM 1610 C C . LEU A 1 202 ? 15.506 6.453 -39.316 1.00 87.94 202 LEU A C 1
ATOM 1612 O O . LEU A 1 202 ? 15.292 7.625 -39.014 1.00 87.94 202 LEU A O 1
ATOM 1616 N N . PHE A 1 203 ? 16.467 5.736 -38.735 1.00 91.81 203 PHE A N 1
ATOM 1617 C CA . PHE A 1 203 ? 17.330 6.256 -37.674 1.00 91.81 203 PHE A CA 1
ATOM 1618 C C . PHE A 1 203 ? 18.275 7.349 -38.157 1.00 91.81 203 PHE A C 1
ATOM 1620 O O . PHE A 1 203 ? 18.445 8.328 -37.429 1.00 91.81 203 PHE A O 1
ATOM 1627 N N . SER A 1 204 ? 18.821 7.216 -39.371 1.00 89.38 204 SER A N 1
ATOM 1628 C CA . SER A 1 204 ? 19.602 8.276 -40.017 1.00 89.38 204 SER A CA 1
ATOM 1629 C C . SER A 1 204 ? 18.748 9.524 -40.204 1.00 89.38 204 SER A C 1
ATOM 1631 O O . SER A 1 204 ? 19.125 10.591 -39.739 1.00 89.38 204 SER A O 1
ATOM 1633 N N . ARG A 1 205 ? 17.535 9.377 -40.762 1.00 89.31 205 ARG A N 1
ATOM 1634 C CA . ARG A 1 205 ? 16.617 10.508 -40.948 1.00 89.31 205 ARG A CA 1
ATOM 1635 C C . ARG A 1 205 ? 16.290 11.210 -39.630 1.00 89.31 205 ARG A C 1
ATOM 1637 O O . ARG A 1 205 ? 16.296 12.427 -39.583 1.00 89.31 205 ARG A O 1
ATOM 1644 N N . ILE A 1 206 ? 16.031 10.467 -38.551 1.00 89.00 206 ILE A N 1
ATOM 1645 C CA . ILE A 1 206 ? 15.763 11.059 -37.227 1.00 89.00 206 ILE A CA 1
ATOM 1646 C C . ILE A 1 206 ? 16.977 11.844 -36.705 1.00 89.00 206 ILE A C 1
ATOM 1648 O O . ILE A 1 206 ? 16.794 12.893 -36.085 1.00 89.00 206 ILE A O 1
ATOM 1652 N N . SER A 1 207 ? 18.189 11.327 -36.927 1.00 89.50 207 SER A N 1
ATOM 1653 C CA . SER A 1 207 ? 19.439 12.012 -36.574 1.00 89.50 207 SER A CA 1
ATOM 1654 C C . SER A 1 207 ? 19.556 13.327 -37.343 1.00 89.50 207 SER A C 1
ATOM 1656 O O . SER A 1 207 ? 19.647 14.395 -36.737 1.00 89.50 207 SER A O 1
ATOM 1658 N N . ASP A 1 208 ? 19.421 13.254 -38.668 1.00 88.94 208 ASP A N 1
ATOM 1659 C CA . ASP A 1 208 ? 19.507 14.401 -39.565 1.00 88.94 208 ASP A CA 1
ATOM 1660 C C . ASP A 1 208 ? 18.418 15.440 -39.274 1.00 88.94 208 ASP A C 1
ATOM 1662 O O . ASP A 1 208 ? 18.714 16.628 -39.215 1.00 88.94 208 ASP A O 1
ATOM 1666 N N . ASP A 1 209 ? 17.174 15.021 -39.036 1.00 88.31 209 ASP A N 1
ATOM 1667 C CA . ASP A 1 209 ? 16.056 15.914 -38.716 1.00 88.31 209 ASP A CA 1
ATOM 1668 C C . ASP A 1 209 ? 16.301 16.675 -37.405 1.00 88.31 209 ASP A C 1
ATOM 1670 O O . ASP A 1 209 ? 15.993 17.862 -37.324 1.00 88.31 209 ASP A O 1
ATOM 1674 N N . LEU A 1 210 ? 16.852 16.019 -36.372 1.00 87.81 210 LEU A N 1
ATOM 1675 C CA . LEU A 1 210 ? 17.186 16.694 -35.114 1.00 87.81 210 LEU A CA 1
ATOM 1676 C C . LEU A 1 210 ? 18.370 17.643 -35.295 1.00 87.81 210 LEU A C 1
ATOM 1678 O O . LEU A 1 210 ? 18.312 18.776 -34.827 1.00 87.81 210 LEU A O 1
ATOM 1682 N N . CYS A 1 211 ? 19.434 17.191 -35.959 1.00 86.88 211 CYS A N 1
ATOM 1683 C CA . CYS A 1 211 ? 20.587 18.028 -36.274 1.00 86.88 211 CYS A CA 1
ATOM 1684 C C . CYS A 1 211 ? 20.179 19.246 -37.109 1.00 86.88 211 CYS A C 1
ATOM 1686 O O . CYS A 1 211 ? 20.700 20.333 -36.895 1.00 86.88 211 CYS A O 1
ATOM 1688 N N . ASN A 1 212 ? 19.182 19.102 -37.980 1.00 87.81 212 ASN A N 1
ATOM 1689 C CA . ASN A 1 212 ? 18.666 20.196 -38.788 1.00 87.81 212 ASN A CA 1
ATOM 1690 C C . ASN A 1 212 ? 17.534 21.011 -38.124 1.00 87.81 212 ASN A C 1
ATOM 1692 O O . ASN A 1 212 ? 17.002 21.947 -38.728 1.00 87.81 212 ASN A O 1
ATOM 1696 N N . ASP A 1 213 ? 17.157 20.699 -36.882 1.00 88.25 213 ASP A N 1
ATOM 1697 C CA . ASP A 1 213 ? 16.131 21.430 -36.138 1.00 88.25 213 ASP A CA 1
ATOM 1698 C C . ASP A 1 213 ? 16.721 22.725 -35.565 1.00 88.25 213 ASP A C 1
ATOM 1700 O O . ASP A 1 213 ? 17.345 22.741 -34.502 1.00 88.25 213 ASP A O 1
ATOM 1704 N N . VAL A 1 214 ? 16.486 23.834 -36.272 1.00 85.44 214 VAL A N 1
ATOM 1705 C CA . VAL A 1 214 ? 16.941 25.180 -35.885 1.00 85.44 214 VAL A CA 1
ATOM 1706 C C . VAL A 1 214 ? 16.507 25.540 -34.463 1.00 85.44 214 VAL A C 1
ATOM 1708 O O . VAL A 1 214 ? 17.286 26.118 -33.711 1.00 85.44 214 VAL A O 1
ATOM 1711 N N . SER A 1 215 ? 15.281 25.188 -34.066 1.00 87.19 215 SER A N 1
ATOM 1712 C CA . SER A 1 215 ? 14.760 25.554 -32.743 1.00 87.19 215 SER A CA 1
ATOM 1713 C C . SER A 1 215 ? 15.459 24.771 -31.637 1.00 87.19 215 SER A C 1
ATOM 1715 O O . SER A 1 215 ? 15.754 25.326 -30.579 1.00 87.19 215 SER A O 1
ATOM 1717 N N . TYR A 1 216 ? 15.740 23.491 -31.881 1.00 86.94 216 TYR A N 1
ATOM 1718 C CA . TYR A 1 216 ? 16.453 22.649 -30.930 1.00 86.94 216 TYR A CA 1
ATOM 1719 C C . TYR A 1 216 ? 17.949 22.983 -30.875 1.00 86.94 216 TYR A C 1
ATOM 1721 O O . TYR A 1 216 ? 18.505 23.060 -29.786 1.00 86.94 216 TYR A O 1
ATOM 1729 N N . MET A 1 217 ? 18.617 23.226 -32.004 1.00 87.81 217 MET A N 1
ATOM 1730 C CA . MET A 1 217 ? 20.065 23.485 -32.024 1.00 87.81 217 MET A CA 1
ATOM 1731 C C . MET A 1 217 ? 20.450 24.891 -31.551 1.00 87.81 217 MET A C 1
ATOM 1733 O O . MET A 1 217 ? 21.538 25.072 -30.999 1.00 87.81 217 MET A O 1
ATOM 1737 N N . LEU A 1 218 ? 19.534 25.862 -31.633 1.00 86.81 218 LEU A N 1
ATOM 1738 C CA . LEU A 1 218 ? 19.749 27.208 -31.095 1.00 86.81 218 LEU A CA 1
ATOM 1739 C C . LEU A 1 218 ? 20.052 27.205 -29.587 1.00 86.81 218 LEU A C 1
ATOM 1741 O O . LEU A 1 218 ? 20.795 28.062 -29.113 1.00 86.81 218 LEU A O 1
ATOM 1745 N N . GLN A 1 219 ? 19.545 26.224 -28.827 1.00 88.62 219 GLN A N 1
ATOM 1746 C CA . GLN A 1 219 ? 19.829 26.106 -27.388 1.00 88.62 219 GLN A CA 1
ATOM 1747 C C . GLN A 1 219 ? 21.312 25.822 -27.084 1.00 88.62 219 GLN A C 1
ATOM 1749 O O . GLN A 1 219 ? 21.761 26.053 -25.964 1.00 88.62 219 GLN A O 1
ATOM 1754 N N . TYR A 1 220 ? 22.059 25.343 -28.082 1.00 87.06 220 TYR A N 1
ATOM 1755 C CA . TYR A 1 220 ? 23.502 25.108 -28.030 1.00 87.06 220 TYR A CA 1
ATOM 1756 C C . TYR A 1 220 ? 24.297 26.202 -28.766 1.00 87.06 220 TYR A C 1
ATOM 1758 O O . TYR A 1 220 ? 25.505 26.081 -28.925 1.00 87.06 220 TYR A O 1
ATOM 1766 N N . GLY A 1 221 ? 23.636 27.275 -29.224 1.00 83.00 221 GLY A N 1
ATOM 1767 C CA . GLY A 1 221 ? 24.272 28.380 -29.947 1.00 83.00 221 GLY A CA 1
ATOM 1768 C C . GLY A 1 221 ? 24.719 28.030 -31.369 1.00 83.00 221 GLY A C 1
ATOM 1769 O O . GLY A 1 221 ? 25.571 28.726 -31.916 1.00 83.00 221 GLY A O 1
ATOM 1770 N N . LEU A 1 222 ? 24.170 26.964 -31.961 1.00 83.31 222 LEU A N 1
ATOM 1771 C CA . LEU A 1 222 ? 24.572 26.477 -33.280 1.00 83.31 222 LEU A CA 1
ATOM 1772 C C . LEU A 1 222 ? 23.583 26.911 -34.360 1.00 83.31 222 LEU A C 1
ATOM 1774 O O . LEU A 1 222 ? 22.374 26.708 -34.242 1.00 83.31 222 LEU A O 1
ATOM 1778 N N . ASP A 1 223 ? 24.124 27.488 -35.432 1.00 81.75 223 ASP A N 1
ATOM 1779 C CA . ASP A 1 223 ? 23.371 27.837 -36.631 1.00 81.75 223 ASP A CA 1
ATOM 1780 C C . ASP A 1 223 ? 23.422 26.685 -37.638 1.00 81.75 223 ASP A C 1
ATOM 1782 O O . ASP A 1 223 ? 24.408 26.488 -38.355 1.00 81.75 223 ASP A O 1
ATOM 1786 N N . VAL A 1 224 ? 22.320 25.946 -37.706 1.00 80.69 224 VAL A N 1
ATOM 1787 C CA . VAL A 1 224 ? 22.117 24.818 -38.621 1.00 80.69 224 VAL A CA 1
ATOM 1788 C C . VAL A 1 224 ? 22.321 25.207 -40.090 1.00 80.69 224 VAL A C 1
ATOM 1790 O O . VAL A 1 224 ? 22.766 24.384 -40.887 1.00 80.69 224 VAL A O 1
ATOM 1793 N N . SER A 1 225 ? 22.035 26.457 -40.474 1.00 77.00 225 SER A N 1
ATOM 1794 C CA . SER A 1 225 ? 22.184 26.900 -41.868 1.00 77.00 225 SER A CA 1
ATOM 1795 C C . SER A 1 225 ? 23.644 26.927 -42.331 1.00 77.00 225 SER A C 1
ATOM 1797 O O . SER A 1 225 ? 23.918 26.802 -43.525 1.00 77.00 225 SER A O 1
ATOM 1799 N N . SER A 1 226 ? 24.582 27.038 -41.386 1.00 71.56 226 SER A N 1
ATOM 1800 C CA . SER A 1 226 ? 26.017 27.053 -41.661 1.00 71.56 226 SER A CA 1
ATOM 1801 C C . SER A 1 226 ? 26.611 25.650 -41.823 1.00 71.56 226 SER A C 1
ATOM 1803 O O . SER A 1 226 ? 27.564 25.481 -42.585 1.00 71.56 226 SER A O 1
ATOM 1805 N N . GLN A 1 227 ? 26.048 24.643 -41.142 1.00 69.44 227 GLN A N 1
ATOM 1806 C CA . GLN A 1 227 ? 26.490 23.246 -41.188 1.00 69.44 227 GLN A CA 1
ATOM 1807 C C . GLN A 1 227 ? 25.303 22.295 -40.983 1.00 69.44 227 GLN A C 1
ATOM 1809 O O . GLN A 1 227 ? 24.943 22.016 -39.842 1.00 69.44 227 GLN A O 1
ATOM 1814 N N . PRO A 1 228 ? 24.688 21.782 -42.059 1.00 76.25 228 PRO A N 1
ATOM 1815 C CA . PRO A 1 228 ? 23.576 20.850 -41.936 1.00 76.25 228 PRO A CA 1
ATOM 1816 C C . PRO A 1 228 ? 24.040 19.435 -41.552 1.00 76.25 228 PRO A C 1
ATOM 1818 O O . PRO A 1 228 ? 25.120 18.981 -41.940 1.00 76.25 228 PRO A O 1
ATOM 1821 N N . GLY A 1 229 ? 23.176 18.709 -40.843 1.00 79.81 229 GLY A N 1
ATOM 1822 C CA . GLY A 1 229 ? 23.344 17.292 -40.507 1.00 79.81 229 GLY A CA 1
ATOM 1823 C C . GLY A 1 229 ? 24.339 17.013 -39.376 1.00 79.81 229 GLY A C 1
ATOM 1824 O O . GLY A 1 229 ? 24.631 17.861 -38.534 1.00 79.81 229 GLY A O 1
ATOM 1825 N N . GLU A 1 230 ? 24.868 15.790 -39.336 1.00 80.50 230 GLU A N 1
ATOM 1826 C CA . GLU A 1 230 ? 25.713 15.317 -38.226 1.00 80.50 230 GLU A CA 1
ATOM 1827 C C . GLU A 1 230 ? 27.064 16.052 -38.083 1.00 80.50 230 GLU A C 1
ATOM 1829 O O . GLU A 1 230 ? 27.735 15.913 -37.060 1.00 80.50 230 GLU A O 1
ATOM 1834 N N . GLY A 1 231 ? 27.455 16.891 -39.050 1.00 80.62 231 GLY A N 1
ATOM 1835 C CA . GLY A 1 231 ? 28.641 17.753 -38.943 1.00 80.62 231 GLY A CA 1
ATOM 1836 C C . GLY A 1 231 ? 28.610 18.697 -37.732 1.00 80.62 231 GLY A C 1
ATOM 1837 O O . GLY A 1 231 ? 29.654 19.056 -37.200 1.00 80.62 231 GLY A O 1
ATOM 1838 N N . ILE A 1 232 ? 27.418 19.006 -37.213 1.00 83.56 232 ILE A N 1
ATOM 1839 C CA . ILE A 1 232 ? 27.198 19.841 -36.021 1.00 83.56 232 ILE A CA 1
ATOM 1840 C C . ILE A 1 232 ? 27.903 19.277 -34.776 1.00 83.56 232 ILE A C 1
ATOM 1842 O O . ILE A 1 232 ? 28.320 20.039 -33.902 1.00 83.56 232 ILE A O 1
ATOM 1846 N N . PHE A 1 233 ? 28.120 17.956 -34.703 1.00 85.88 233 PHE A N 1
ATOM 1847 C CA . PHE A 1 233 ? 28.797 17.328 -33.566 1.00 85.88 233 PHE A CA 1
ATOM 1848 C C . PHE A 1 233 ? 30.238 17.796 -33.352 1.00 85.88 233 PHE A C 1
ATOM 1850 O O . PHE A 1 233 ? 30.728 17.668 -32.234 1.00 85.88 233 PHE A O 1
ATOM 1857 N N . THR A 1 234 ? 30.917 18.355 -34.360 1.00 85.81 234 THR A N 1
ATOM 1858 C CA . THR A 1 234 ? 32.282 18.881 -34.181 1.00 85.81 234 THR A CA 1
ATOM 1859 C C . THR A 1 234 ? 32.333 20.186 -33.389 1.00 85.81 234 THR A C 1
ATOM 1861 O O . THR A 1 234 ? 33.407 20.573 -32.940 1.00 85.81 234 THR A O 1
ATOM 1864 N N . HIS A 1 235 ? 31.193 20.865 -33.225 1.00 84.44 235 HIS A N 1
ATOM 1865 C CA . HIS A 1 235 ? 31.085 22.148 -32.513 1.00 84.44 235 HIS A CA 1
ATOM 1866 C C . HIS A 1 235 ? 30.427 22.024 -31.143 1.00 84.44 235 HIS A C 1
ATOM 1868 O O . HIS A 1 235 ? 30.395 22.992 -30.390 1.00 84.44 235 HIS A O 1
ATOM 1874 N N . LEU A 1 236 ? 29.913 20.839 -30.819 1.00 87.81 236 LEU A N 1
ATOM 1875 C CA . LEU A 1 236 ? 29.373 20.525 -29.504 1.00 87.81 236 LEU A CA 1
ATOM 1876 C C . LEU A 1 236 ? 30.514 20.098 -28.580 1.00 87.81 236 LEU A C 1
ATOM 1878 O O . LEU A 1 236 ? 31.371 19.302 -28.966 1.00 87.81 236 LEU A O 1
ATOM 1882 N N . ASN A 1 237 ? 30.500 20.567 -27.333 1.00 90.00 237 ASN A N 1
ATOM 1883 C CA . ASN A 1 237 ? 31.358 19.967 -26.310 1.00 90.00 237 ASN A CA 1
ATOM 1884 C C . ASN A 1 237 ? 30.840 18.571 -25.908 1.00 90.00 237 ASN A C 1
ATOM 1886 O O . ASN A 1 237 ? 29.709 18.197 -26.220 1.00 90.00 237 ASN A O 1
ATOM 1890 N N . ASP A 1 238 ? 31.638 17.798 -25.169 1.00 88.69 238 ASP A N 1
ATOM 1891 C CA . ASP A 1 238 ? 31.295 16.412 -24.805 1.00 88.69 238 ASP A CA 1
ATOM 1892 C C . ASP A 1 238 ? 29.935 16.277 -24.098 1.00 88.69 238 ASP A C 1
ATOM 1894 O O . ASP A 1 238 ? 29.191 15.318 -24.325 1.00 88.69 238 ASP A O 1
ATOM 1898 N N . ARG A 1 239 ? 29.575 17.249 -23.249 1.00 90.50 239 ARG A N 1
ATOM 1899 C CA . ARG A 1 239 ? 28.313 17.235 -22.497 1.00 90.50 239 ARG A CA 1
ATOM 1900 C C . ARG A 1 239 ? 27.116 17.517 -23.401 1.00 90.50 239 ARG A C 1
ATOM 1902 O O . ARG A 1 239 ? 26.080 16.865 -23.266 1.00 90.50 239 ARG A O 1
ATOM 1909 N N . GLU A 1 240 ? 27.247 18.475 -24.307 1.00 90.12 240 GLU A N 1
ATOM 1910 C CA . GLU A 1 240 ? 26.211 18.823 -25.280 1.00 90.12 240 GLU A CA 1
ATOM 1911 C C . GLU A 1 240 ? 26.058 17.718 -26.326 1.00 90.12 240 GLU A C 1
ATOM 1913 O O . GLU A 1 240 ? 24.944 17.275 -26.596 1.00 90.12 240 GLU A O 1
ATOM 1918 N N . GLY A 1 241 ? 27.171 17.176 -26.823 1.00 88.94 241 GLY A N 1
ATOM 1919 C CA . GLY A 1 241 ? 27.188 16.024 -27.718 1.00 88.94 241 GLY A CA 1
ATOM 1920 C C . GLY A 1 241 ? 26.507 14.807 -27.093 1.00 88.94 241 GLY A C 1
ATOM 1921 O O . GLY A 1 241 ? 25.727 14.123 -27.760 1.00 88.94 241 GLY A O 1
ATOM 1922 N N . PHE A 1 242 ? 26.722 14.560 -25.796 1.00 89.38 242 PHE A N 1
ATOM 1923 C CA . PHE A 1 242 ? 25.991 13.525 -25.065 1.00 89.38 242 PHE A CA 1
ATOM 1924 C C . PHE A 1 242 ? 24.484 13.808 -25.011 1.00 89.38 242 PHE A C 1
ATOM 1926 O O . PHE A 1 242 ? 23.692 12.903 -25.279 1.00 89.38 242 PHE A O 1
ATOM 1933 N N . ALA A 1 243 ? 24.080 15.044 -24.700 1.00 89.31 243 ALA A N 1
ATOM 1934 C CA . ALA A 1 243 ? 22.672 15.433 -24.619 1.00 89.31 243 ALA A CA 1
ATOM 1935 C C . ALA A 1 243 ? 21.948 15.270 -25.966 1.00 89.31 243 ALA A C 1
ATOM 1937 O O . ALA A 1 243 ? 20.881 14.656 -26.016 1.00 89.31 243 ALA A O 1
ATOM 1938 N N . VAL A 1 244 ? 22.566 15.720 -27.062 1.00 89.00 244 VAL A N 1
ATOM 1939 C CA . VAL A 1 244 ? 22.019 15.572 -28.418 1.00 89.00 244 VAL A CA 1
ATOM 1940 C C . VAL A 1 244 ? 21.921 14.093 -28.801 1.00 89.00 244 VAL A C 1
ATOM 1942 O O . VAL A 1 244 ? 20.856 13.632 -29.204 1.00 89.00 244 VAL A O 1
ATOM 1945 N N . ARG A 1 245 ? 22.977 13.290 -28.591 1.00 91.38 245 ARG A N 1
ATOM 1946 C CA . ARG A 1 245 ? 22.938 11.835 -28.860 1.00 91.38 245 ARG A CA 1
ATOM 1947 C C . ARG A 1 245 ? 21.913 11.095 -28.001 1.00 91.38 245 ARG A C 1
ATOM 1949 O O . ARG A 1 245 ? 21.414 10.045 -28.409 1.00 91.38 245 ARG A O 1
ATOM 1956 N N . HIS A 1 246 ? 21.648 11.575 -26.790 1.00 90.06 246 HIS A N 1
ATOM 1957 C CA . HIS A 1 246 ? 20.611 11.023 -25.928 1.00 90.06 246 HIS A CA 1
ATOM 1958 C C . HIS A 1 246 ? 19.214 11.339 -26.479 1.00 90.06 246 HIS A C 1
ATOM 1960 O O . HIS A 1 246 ? 18.379 10.439 -26.554 1.00 90.06 246 HIS A O 1
ATOM 1966 N N . GLU A 1 247 ? 18.969 12.570 -26.932 1.00 89.88 247 GLU A N 1
ATOM 1967 C CA . GLU A 1 247 ? 17.694 12.955 -27.550 1.00 89.88 247 GLU A CA 1
ATOM 1968 C C . GLU A 1 247 ? 17.441 12.221 -28.877 1.00 89.88 247 GLU A C 1
ATOM 1970 O O . GLU A 1 247 ? 16.328 11.743 -29.102 1.00 89.88 247 GLU A O 1
ATOM 1975 N N . ILE A 1 248 ? 18.469 12.033 -29.716 1.00 90.38 248 ILE A N 1
ATOM 1976 C CA . ILE A 1 248 ? 18.376 11.199 -30.930 1.00 90.38 248 ILE A CA 1
ATOM 1977 C C . ILE A 1 248 ? 17.899 9.792 -30.562 1.00 90.38 248 ILE A C 1
ATOM 1979 O O . ILE A 1 248 ? 16.902 9.315 -31.104 1.00 90.38 248 ILE A O 1
ATOM 1983 N N . ARG A 1 249 ? 18.559 9.146 -29.590 1.00 90.44 249 ARG A N 1
ATOM 1984 C CA . ARG A 1 249 ? 18.170 7.810 -29.111 1.00 90.44 249 ARG A CA 1
ATOM 1985 C C . ARG A 1 249 ? 16.741 7.791 -28.568 1.00 90.44 249 ARG A C 1
ATOM 1987 O O . ARG A 1 249 ? 15.980 6.884 -28.894 1.00 90.44 249 ARG A O 1
ATOM 1994 N N . LYS A 1 250 ? 16.342 8.815 -27.807 1.00 89.00 250 LYS A N 1
ATOM 1995 C CA . LYS A 1 250 ? 14.973 8.966 -27.289 1.00 89.00 250 LYS A CA 1
ATOM 1996 C C . LYS A 1 250 ? 13.940 8.958 -28.424 1.00 89.00 250 LYS A C 1
ATOM 1998 O O . LYS A 1 250 ? 12.954 8.225 -28.349 1.00 89.00 250 LYS A O 1
ATOM 2003 N N . ARG A 1 251 ? 14.178 9.732 -29.489 1.00 88.44 251 ARG A N 1
ATOM 2004 C CA . ARG A 1 251 ? 13.294 9.805 -30.667 1.00 88.44 251 ARG A CA 1
ATOM 2005 C C . ARG A 1 251 ? 13.289 8.507 -31.477 1.00 88.44 251 ARG A C 1
ATOM 2007 O O . ARG A 1 251 ? 12.228 8.085 -31.927 1.00 88.44 251 ARG A O 1
ATOM 2014 N N . GLN A 1 252 ? 14.437 7.843 -31.614 1.00 89.62 252 GLN A N 1
ATOM 2015 C CA . GLN A 1 252 ? 14.542 6.536 -32.276 1.00 89.62 252 GLN A CA 1
ATOM 2016 C C . GLN A 1 252 ? 13.721 5.461 -31.548 1.00 89.62 252 GLN A C 1
ATOM 2018 O O . GLN A 1 252 ? 12.948 4.743 -32.185 1.00 89.62 252 GLN A O 1
ATOM 2023 N N . TYR A 1 253 ? 13.814 5.387 -30.215 1.00 88.56 253 TYR A N 1
ATOM 2024 C CA . TYR A 1 253 ? 13.000 4.459 -29.425 1.00 88.56 253 TYR A CA 1
ATOM 2025 C C . TYR A 1 253 ? 11.503 4.775 -29.499 1.00 88.56 253 TYR A C 1
ATOM 2027 O O . TYR A 1 253 ? 10.692 3.858 -29.619 1.00 88.56 253 TYR A O 1
ATOM 2035 N N . ALA A 1 254 ? 11.126 6.057 -29.470 1.00 86.00 254 ALA A N 1
ATOM 2036 C CA . ALA A 1 254 ? 9.733 6.467 -29.628 1.00 86.00 254 ALA A CA 1
ATOM 2037 C C . ALA A 1 254 ? 9.159 6.052 -30.994 1.00 86.00 254 ALA A C 1
ATOM 2039 O O . ALA A 1 254 ? 8.060 5.504 -31.049 1.00 86.00 254 ALA A O 1
ATOM 2040 N N . ALA A 1 255 ? 9.921 6.237 -32.078 1.00 85.44 255 ALA A N 1
ATOM 2041 C CA . ALA A 1 255 ? 9.509 5.840 -33.423 1.00 85.44 255 ALA A CA 1
ATOM 2042 C C . ALA A 1 255 ? 9.322 4.317 -33.553 1.00 85.44 255 ALA A C 1
ATOM 2044 O O . ALA A 1 255 ? 8.351 3.861 -34.156 1.00 85.44 255 ALA A O 1
ATOM 2045 N N . LEU A 1 256 ? 10.207 3.517 -32.944 1.00 85.88 256 LEU A N 1
ATOM 2046 C CA . LEU A 1 256 ? 10.023 2.064 -32.855 1.00 85.88 256 LEU A CA 1
ATOM 2047 C C . LEU A 1 256 ? 8.748 1.694 -32.086 1.00 85.88 256 LEU A C 1
ATOM 2049 O O . LEU A 1 256 ? 7.981 0.845 -32.540 1.00 85.88 256 LEU A O 1
ATOM 2053 N N . GLY A 1 257 ? 8.513 2.335 -30.939 1.00 83.56 257 GLY A N 1
ATOM 2054 C CA . GLY A 1 257 ? 7.318 2.109 -30.126 1.00 83.56 257 GLY A CA 1
ATOM 2055 C C . GLY A 1 257 ? 6.027 2.430 -30.879 1.00 83.56 257 GLY A C 1
ATOM 2056 O O . GLY A 1 257 ? 5.076 1.653 -30.821 1.00 83.56 257 GLY A O 1
ATOM 2057 N N . GLU A 1 258 ? 6.010 3.526 -31.641 1.00 83.38 258 GLU A N 1
ATOM 2058 C CA . GLU A 1 258 ? 4.884 3.911 -32.497 1.00 83.38 258 GLU A CA 1
ATOM 2059 C C . GLU A 1 258 ? 4.600 2.847 -33.569 1.00 83.38 258 GLU A C 1
ATOM 2061 O O . GLU A 1 258 ? 3.455 2.412 -33.718 1.00 83.38 258 GLU A O 1
ATOM 2066 N N . LEU A 1 259 ? 5.637 2.364 -34.266 1.00 83.06 259 LEU A N 1
ATOM 2067 C CA . LEU A 1 259 ? 5.505 1.309 -35.278 1.00 83.06 259 LEU A CA 1
ATOM 2068 C C . LEU A 1 259 ? 4.905 0.024 -34.696 1.00 83.06 259 LEU A C 1
ATOM 2070 O O . LEU A 1 259 ? 3.970 -0.531 -35.270 1.00 83.06 259 LEU A O 1
ATOM 2074 N N . VAL A 1 260 ? 5.410 -0.432 -33.548 1.00 81.94 260 VAL A N 1
ATOM 2075 C CA . VAL A 1 260 ? 4.898 -1.639 -32.882 1.00 81.94 260 VAL A CA 1
ATOM 2076 C C . VAL A 1 260 ? 3.460 -1.427 -32.409 1.00 81.94 260 VAL A C 1
ATOM 2078 O O . VAL A 1 260 ? 2.608 -2.284 -32.633 1.00 81.94 260 VAL A O 1
ATOM 2081 N N . TRP A 1 261 ? 3.153 -0.268 -31.820 1.00 80.31 261 TRP A N 1
ATOM 2082 C CA . TRP A 1 261 ? 1.807 0.058 -31.345 1.00 80.31 261 TRP A CA 1
ATOM 2083 C C . TRP A 1 261 ? 0.760 0.026 -32.463 1.00 80.31 261 TRP A C 1
ATOM 2085 O O . TRP A 1 261 ? -0.355 -0.450 -32.258 1.00 80.31 261 TRP A O 1
ATOM 2095 N N . HIS A 1 262 ? 1.116 0.489 -33.663 1.00 78.25 262 HIS A N 1
ATOM 2096 C CA . HIS A 1 262 ? 0.235 0.434 -34.830 1.00 78.25 262 HIS A CA 1
ATOM 2097 C C . HIS A 1 262 ? -0.127 -0.985 -35.273 1.00 78.25 262 HIS A C 1
ATOM 2099 O O . HIS A 1 262 ? -1.188 -1.178 -35.870 1.00 78.25 262 HIS A O 1
ATOM 2105 N N . LEU A 1 263 ? 0.740 -1.955 -34.990 1.00 80.56 263 LEU A N 1
ATOM 2106 C CA . LEU A 1 263 ? 0.565 -3.353 -35.368 1.00 80.56 263 LEU A CA 1
ATOM 2107 C C . LEU A 1 263 ? -0.118 -4.180 -34.271 1.00 80.56 263 LEU A C 1
ATOM 2109 O O . LEU A 1 263 ? -0.553 -5.299 -34.541 1.00 80.56 263 LEU A O 1
ATOM 2113 N N . LEU A 1 264 ? -0.243 -3.648 -33.048 1.00 75.19 264 LEU A N 1
ATOM 2114 C CA . LEU A 1 264 ? -0.870 -4.369 -31.944 1.00 75.19 264 LEU A CA 1
ATOM 2115 C C . LEU A 1 264 ? -2.385 -4.549 -32.170 1.00 75.19 264 LEU A C 1
ATOM 2117 O O . LEU A 1 264 ? -3.097 -3.584 -32.481 1.00 75.19 264 LEU A O 1
ATOM 2121 N N . PRO A 1 265 ? -2.923 -5.767 -31.966 1.00 75.38 265 PRO A N 1
ATOM 2122 C CA . PRO A 1 265 ? -4.360 -5.993 -31.995 1.00 75.38 265 PRO A CA 1
ATOM 2123 C C . PRO A 1 265 ? -5.040 -5.209 -30.865 1.00 75.38 265 PRO A C 1
ATOM 2125 O O . PRO A 1 265 ? -4.570 -5.173 -29.733 1.00 75.38 265 PRO A O 1
ATOM 2128 N N . LYS A 1 266 ? -6.189 -4.590 -31.159 1.00 76.88 266 LYS A N 1
ATOM 2129 C CA . LYS A 1 266 ? -6.932 -3.729 -30.211 1.00 76.88 266 LYS A CA 1
ATOM 2130 C C . LYS A 1 266 ? -7.745 -4.503 -29.162 1.00 76.88 266 LYS A C 1
ATOM 2132 O O . LYS A 1 266 ? -8.655 -3.946 -28.552 1.00 76.88 266 LYS A O 1
ATOM 2137 N N . THR A 1 267 ? -7.481 -5.792 -28.995 1.00 67.62 267 THR A N 1
ATOM 2138 C CA . THR A 1 267 ? -8.178 -6.655 -28.038 1.00 67.62 267 THR A CA 1
ATOM 2139 C C . THR A 1 267 ? -7.585 -6.499 -26.643 1.00 67.62 267 THR A C 1
ATOM 2141 O O . THR A 1 267 ? -6.381 -6.306 -26.499 1.00 67.62 267 THR A O 1
ATOM 2144 N N . ALA A 1 268 ? -8.425 -6.584 -25.611 1.00 57.22 268 ALA A N 1
ATOM 2145 C CA . ALA A 1 268 ? -7.974 -6.492 -24.229 1.00 57.22 268 ALA A CA 1
ATOM 2146 C C . ALA A 1 268 ? -7.106 -7.704 -23.862 1.00 57.22 268 ALA A C 1
ATOM 2148 O O . ALA A 1 268 ? -7.547 -8.845 -23.985 1.00 57.22 268 ALA A O 1
ATOM 2149 N N . THR A 1 269 ? -5.884 -7.448 -23.407 1.00 62.03 269 THR A N 1
ATOM 2150 C CA . THR A 1 269 ? -4.989 -8.476 -22.869 1.00 62.03 269 THR A CA 1
ATOM 2151 C C . THR A 1 269 ? -5.270 -8.666 -21.380 1.00 62.03 269 THR A C 1
ATOM 2153 O O . THR A 1 269 ? -5.343 -7.690 -20.630 1.00 62.03 269 THR A O 1
ATOM 2156 N N . GLU A 1 270 ? -5.421 -9.914 -20.936 1.00 61.69 270 GLU A N 1
ATOM 2157 C CA . GLU A 1 270 ? -5.604 -10.237 -19.519 1.00 61.69 270 GLU A CA 1
ATOM 2158 C C . GLU A 1 270 ? -4.284 -10.102 -18.746 1.00 61.69 270 GLU A C 1
ATOM 2160 O O . GLU A 1 270 ? -3.227 -10.543 -19.201 1.00 61.69 270 GLU A O 1
ATOM 2165 N N . GLN A 1 271 ? -4.335 -9.489 -17.559 1.00 62.16 271 GLN A N 1
ATOM 2166 C CA . GLN A 1 271 ? -3.178 -9.428 -16.666 1.00 62.16 271 GLN A CA 1
ATOM 2167 C C . GLN A 1 271 ? -3.034 -10.735 -15.871 1.00 62.16 271 GLN A C 1
ATOM 2169 O O . GLN A 1 271 ? -4.037 -11.250 -15.370 1.00 62.16 271 GLN A O 1
ATOM 2174 N N . PRO A 1 272 ? -1.802 -11.235 -15.658 1.00 65.31 272 PRO A N 1
ATOM 2175 C CA . PRO A 1 272 ? -1.571 -12.421 -14.841 1.00 65.31 272 PRO A CA 1
ATOM 2176 C C . PRO A 1 272 ? -2.122 -12.252 -13.419 1.00 65.31 272 PRO A C 1
ATOM 2178 O O . PRO A 1 272 ? -1.803 -11.276 -12.736 1.00 65.31 272 PRO A O 1
ATOM 2181 N N . THR A 1 273 ? -2.873 -13.241 -12.923 1.00 65.00 273 THR A N 1
ATOM 2182 C CA . THR A 1 273 ? -3.489 -13.234 -11.579 1.00 65.00 273 THR A CA 1
ATOM 2183 C C . THR A 1 273 ? -2.477 -12.977 -10.456 1.00 65.00 273 THR A C 1
ATOM 2185 O O . THR A 1 273 ? -2.781 -12.308 -9.471 1.00 65.00 273 THR A O 1
ATOM 2188 N N . ALA A 1 274 ? -1.234 -13.445 -10.615 1.00 65.81 274 ALA A N 1
ATOM 2189 C CA . ALA A 1 274 ? -0.165 -13.262 -9.632 1.00 65.81 274 ALA A CA 1
ATOM 2190 C C . ALA A 1 274 ? 0.241 -11.789 -9.420 1.00 65.81 274 ALA A C 1
ATOM 2192 O O . ALA A 1 274 ? 0.735 -11.445 -8.343 1.00 65.81 274 ALA A O 1
ATOM 2193 N N . LEU A 1 275 ? -0.000 -10.926 -10.410 1.00 77.06 275 LEU A N 1
ATOM 2194 C CA . LEU A 1 275 ? 0.338 -9.501 -10.403 1.00 77.06 275 LEU A CA 1
ATOM 2195 C C . LEU A 1 275 ? -0.875 -8.610 -10.099 1.00 77.06 275 LEU A C 1
ATOM 2197 O O . LEU A 1 275 ? -0.824 -7.398 -10.321 1.00 77.06 275 LEU A O 1
ATOM 2201 N N . GLN A 1 276 ? -1.957 -9.186 -9.571 1.00 81.62 276 GLN A N 1
ATOM 2202 C CA . GLN A 1 276 ? -3.102 -8.414 -9.105 1.00 81.62 276 GLN A CA 1
ATOM 2203 C C . GLN A 1 276 ? -2.825 -7.760 -7.745 1.00 81.62 276 GLN A C 1
ATOM 2205 O O . GLN A 1 276 ? -2.174 -8.320 -6.853 1.00 81.62 276 GLN A O 1
ATOM 2210 N N . GLY A 1 277 ? -3.336 -6.538 -7.601 1.00 84.31 277 GLY A N 1
ATOM 2211 C CA . GLY A 1 277 ? -3.319 -5.802 -6.343 1.00 84.31 277 GLY A CA 1
ATOM 2212 C C . GLY A 1 277 ? -4.326 -6.351 -5.332 1.00 84.31 277 GLY A C 1
ATOM 2213 O O . GLY A 1 277 ? -5.256 -7.072 -5.677 1.00 84.31 277 GLY A O 1
ATOM 2214 N N . ILE A 1 278 ? -4.151 -5.966 -4.067 1.00 87.50 278 ILE A N 1
ATOM 2215 C CA . ILE A 1 278 ? -5.071 -6.298 -2.974 1.00 87.50 278 ILE A CA 1
ATOM 2216 C C . ILE A 1 278 ? -5.768 -5.010 -2.526 1.00 87.50 278 ILE A C 1
ATOM 2218 O O . ILE A 1 278 ? -5.113 -3.994 -2.263 1.00 87.50 278 ILE A O 1
ATOM 2222 N N . ALA A 1 279 ? -7.100 -5.049 -2.464 1.00 88.75 279 ALA A N 1
ATOM 2223 C CA . ALA A 1 279 ? -7.915 -3.934 -1.998 1.00 88.75 279 ALA A CA 1
ATOM 2224 C C . ALA A 1 279 ? -7.805 -3.758 -0.465 1.00 88.75 279 ALA A C 1
ATOM 2226 O O . ALA A 1 279 ? -7.722 -4.763 0.253 1.00 88.75 279 ALA A O 1
ATOM 2227 N N . PRO A 1 280 ? -7.821 -2.507 0.041 1.00 88.44 280 PRO A N 1
ATOM 2228 C CA . PRO A 1 280 ? -7.819 -2.252 1.480 1.00 88.44 280 PRO A CA 1
ATOM 2229 C C 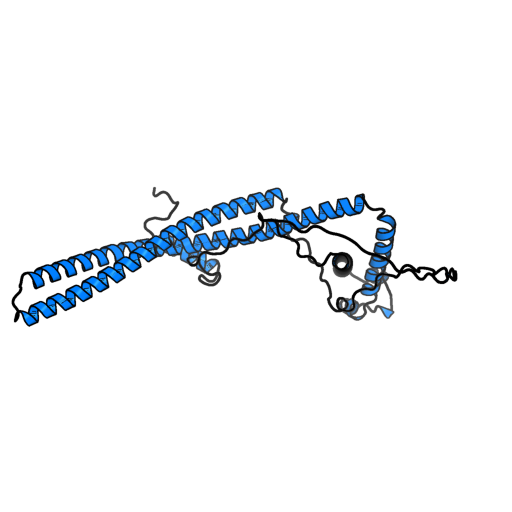. PRO A 1 280 ? -9.053 -2.818 2.167 1.00 88.44 280 PRO A C 1
ATOM 2231 O O . PRO A 1 280 ? -10.116 -2.911 1.558 1.00 88.44 280 PRO A O 1
ATOM 2234 N N . LEU A 1 281 ? -8.928 -3.102 3.461 1.00 87.81 281 LEU A N 1
ATOM 2235 C CA . LEU A 1 281 ? -10.077 -3.134 4.367 1.00 87.81 281 LEU A CA 1
ATOM 2236 C C . LEU A 1 281 ? -10.504 -1.720 4.776 1.00 87.81 281 LEU A C 1
ATOM 2238 O O . LEU A 1 281 ? -9.678 -0.815 4.848 1.00 87.81 281 LEU A O 1
ATOM 2242 N N . ASP A 1 282 ? -11.768 -1.570 5.164 1.00 87.69 282 ASP A N 1
ATOM 2243 C CA . ASP A 1 282 ? -12.321 -0.303 5.669 1.00 87.69 282 ASP A CA 1
ATOM 2244 C C . ASP A 1 282 ? -11.660 0.171 6.974 1.00 87.69 282 ASP A C 1
ATOM 2246 O O . ASP A 1 282 ? -11.676 1.356 7.297 1.00 87.69 282 ASP A O 1
ATOM 2250 N N . CYS A 1 283 ? -11.073 -0.753 7.741 1.00 86.25 283 CYS A N 1
ATOM 2251 C CA . CYS A 1 283 ? -10.342 -0.440 8.967 1.00 86.25 283 CYS A CA 1
ATOM 2252 C C . CYS A 1 283 ? -8.878 -0.030 8.729 1.00 86.25 283 CYS A C 1
ATOM 2254 O O . CYS A 1 283 ? -8.213 0.381 9.682 1.00 86.25 283 CYS A O 1
ATOM 2256 N N . GLU A 1 284 ? -8.360 -0.139 7.500 1.00 88.56 284 GLU A N 1
ATOM 2257 C CA . GLU A 1 284 ? -7.007 0.312 7.165 1.00 88.56 284 GLU A CA 1
ATOM 2258 C C . GLU A 1 284 ? -6.933 1.838 7.083 1.00 88.56 284 GLU A C 1
ATOM 2260 O O . GLU A 1 284 ? -7.887 2.511 6.698 1.00 88.56 284 GLU A O 1
ATOM 2265 N N . ALA A 1 285 ? -5.766 2.386 7.424 1.00 82.75 285 ALA A N 1
ATOM 2266 C CA . ALA A 1 285 ? -5.538 3.817 7.315 1.00 82.75 285 ALA A CA 1
ATOM 2267 C C . ALA A 1 285 ? -5.491 4.274 5.851 1.00 82.75 285 ALA A C 1
ATOM 2269 O O . ALA A 1 285 ? -4.916 3.609 4.978 1.00 82.75 285 ALA A O 1
ATOM 2270 N N . ASN A 1 286 ? -6.032 5.463 5.593 1.00 78.38 286 ASN A N 1
ATOM 2271 C CA . ASN A 1 286 ? -5.902 6.106 4.290 1.00 78.38 286 ASN A CA 1
ATOM 2272 C C . ASN A 1 286 ? -4.522 6.764 4.154 1.00 78.38 286 ASN A C 1
ATOM 2274 O O . ASN A 1 286 ? -3.973 7.300 5.114 1.00 78.38 286 ASN A O 1
ATOM 2278 N N . GLY A 1 287 ? -3.975 6.816 2.933 1.00 67.62 287 GLY A N 1
ATOM 2279 C CA . GLY A 1 287 ? -2.613 7.318 2.674 1.00 67.62 287 GLY A CA 1
ATOM 2280 C C . GLY A 1 287 ? -2.324 8.763 3.123 1.00 67.62 287 GLY A C 1
ATOM 2281 O O . GLY A 1 287 ? -1.170 9.179 3.116 1.00 67.62 287 GLY A O 1
ATOM 2282 N N . LYS A 1 288 ? -3.348 9.530 3.522 1.00 74.44 288 LYS A N 1
ATOM 2283 C CA . LYS A 1 288 ? -3.238 10.914 4.015 1.00 74.44 288 LYS A CA 1
ATOM 2284 C C . LYS A 1 288 ? -3.442 11.063 5.529 1.00 74.44 288 LYS A C 1
ATOM 2286 O O . LYS A 1 288 ? -3.222 12.152 6.042 1.00 74.44 288 LYS A O 1
ATOM 2291 N N . GLU A 1 289 ? -3.855 10.011 6.231 1.00 80.19 289 GLU A N 1
ATOM 2292 C CA . GLU A 1 289 ? -4.314 10.085 7.628 1.00 80.19 289 GLU A CA 1
ATOM 2293 C C . GLU A 1 289 ? -3.192 10.467 8.608 1.00 80.19 289 GLU A C 1
ATOM 2295 O O . GLU A 1 289 ? -3.424 11.211 9.553 1.00 80.19 289 GLU A O 1
ATOM 2300 N N . TRP A 1 290 ? -1.952 10.051 8.328 1.00 77.12 290 TRP A N 1
ATOM 2301 C CA . TRP A 1 290 ? -0.817 10.195 9.255 1.00 77.12 290 TRP A CA 1
ATOM 2302 C C . TRP A 1 290 ? 0.297 11.133 8.767 1.00 77.12 290 TRP A C 1
ATOM 2304 O O . TRP A 1 290 ? 1.384 11.174 9.344 1.00 77.12 290 TRP A O 1
ATOM 2314 N N . GLY A 1 291 ? 0.045 11.892 7.697 1.00 81.75 291 GLY A N 1
ATOM 2315 C CA . GLY A 1 291 ? 0.982 12.887 7.175 1.00 81.75 291 GLY A CA 1
ATOM 2316 C C . GLY A 1 291 ? 2.332 12.308 6.718 1.00 81.75 291 GLY A C 1
ATOM 2317 O O . GLY A 1 291 ? 2.402 11.313 5.995 1.00 81.75 291 GLY A O 1
ATOM 2318 N N . SER A 1 292 ? 3.427 12.977 7.090 1.00 85.44 292 SER A N 1
ATOM 2319 C CA . SER A 1 292 ? 4.781 12.647 6.624 1.00 85.44 292 SER A CA 1
ATOM 2320 C C . SER A 1 292 ? 5.346 11.363 7.253 1.00 85.44 292 SER A C 1
ATOM 2322 O O . SER A 1 292 ? 4.869 10.862 8.270 1.00 85.44 292 SER A O 1
ATOM 2324 N N . SER A 1 293 ? 6.418 10.818 6.668 1.00 84.12 293 SER A N 1
ATOM 2325 C CA . SER A 1 293 ? 7.138 9.662 7.233 1.00 84.12 293 SER A CA 1
ATOM 2326 C C . SER A 1 293 ? 7.696 9.933 8.638 1.00 84.12 293 SER A C 1
ATOM 2328 O O . SER A 1 293 ? 7.710 9.031 9.476 1.00 84.12 293 SER A O 1
ATOM 2330 N N . LEU A 1 294 ? 8.113 11.173 8.915 1.00 86.44 294 LEU A N 1
ATOM 2331 C CA . LEU A 1 294 ? 8.571 11.603 10.238 1.00 86.44 294 LEU A CA 1
ATOM 2332 C C . LEU A 1 294 ? 7.427 11.615 11.255 1.00 86.44 294 LEU A C 1
ATOM 2334 O O . LEU A 1 294 ? 7.597 11.093 12.356 1.00 86.44 294 LEU A O 1
ATOM 2338 N N . ALA A 1 295 ? 6.260 12.146 10.875 1.00 87.44 295 ALA A N 1
ATOM 2339 C CA . ALA A 1 295 ? 5.075 12.156 11.731 1.00 87.44 295 ALA A CA 1
ATOM 2340 C C . ALA A 1 295 ? 4.639 10.727 12.091 1.00 87.44 295 ALA A C 1
ATOM 2342 O O . ALA A 1 295 ? 4.445 10.420 13.265 1.00 87.44 295 ALA A O 1
ATOM 2343 N N . ARG A 1 296 ? 4.618 9.821 11.103 1.00 88.50 296 ARG A N 1
ATOM 2344 C CA . ARG A 1 296 ? 4.334 8.392 11.312 1.00 88.50 296 ARG A CA 1
ATOM 2345 C C . ARG A 1 296 ? 5.299 7.730 12.292 1.00 88.50 296 ARG A C 1
ATOM 2347 O O . ARG A 1 296 ? 4.862 7.033 13.200 1.00 88.50 296 ARG A O 1
ATOM 2354 N N . ARG A 1 297 ? 6.611 7.950 12.139 1.00 87.44 297 ARG A N 1
ATOM 2355 C CA . ARG A 1 297 ? 7.619 7.382 13.055 1.00 87.44 297 ARG A CA 1
ATOM 2356 C C . ARG A 1 297 ? 7.472 7.902 14.475 1.00 87.44 297 ARG A C 1
ATOM 2358 O O . ARG A 1 297 ? 7.542 7.115 15.413 1.00 87.44 297 ARG A O 1
ATOM 2365 N N . ARG A 1 298 ? 7.262 9.210 14.623 1.00 89.69 298 ARG A N 1
ATOM 2366 C CA . ARG A 1 298 ? 7.029 9.825 15.926 1.00 89.69 298 ARG A CA 1
ATOM 2367 C C . ARG A 1 298 ? 5.793 9.220 16.590 1.00 89.69 298 ARG A C 1
ATOM 2369 O O . ARG A 1 298 ? 5.892 8.772 17.725 1.00 89.69 298 ARG A O 1
ATOM 2376 N N . ARG A 1 299 ? 4.683 9.114 15.855 1.00 91.00 299 ARG A N 1
ATOM 2377 C CA . ARG A 1 299 ? 3.436 8.550 16.377 1.00 91.00 299 ARG A CA 1
ATOM 2378 C C . ARG A 1 299 ? 3.566 7.080 16.772 1.00 91.00 299 ARG A C 1
ATOM 2380 O O . ARG A 1 299 ? 3.078 6.700 17.826 1.00 91.00 299 ARG A O 1
ATOM 2387 N N . MET A 1 300 ? 4.263 6.264 15.978 1.00 90.31 300 MET A N 1
ATOM 2388 C CA . MET A 1 300 ? 4.548 4.873 16.356 1.00 90.31 300 MET A CA 1
ATOM 2389 C C . MET A 1 300 ? 5.327 4.790 17.669 1.00 90.31 300 MET A C 1
ATOM 2391 O O . MET A 1 300 ? 4.993 3.965 18.509 1.00 90.31 300 MET A O 1
ATOM 2395 N N . LYS A 1 301 ? 6.331 5.655 17.864 1.00 89.19 301 LYS A N 1
ATOM 2396 C CA . LYS A 1 301 ? 7.107 5.688 19.107 1.00 89.19 301 LYS A CA 1
ATOM 2397 C C . LYS A 1 301 ? 6.247 6.109 20.303 1.00 89.19 301 LYS A C 1
ATOM 2399 O O . LYS A 1 301 ? 6.307 5.460 21.335 1.00 89.19 301 LYS A O 1
ATOM 2404 N N . GLU A 1 302 ? 5.419 7.139 20.136 1.00 90.88 302 GLU A N 1
ATOM 2405 C CA . GLU A 1 302 ? 4.466 7.579 21.165 1.00 90.88 302 GLU A CA 1
ATOM 2406 C C . GLU A 1 302 ? 3.491 6.453 21.550 1.00 90.88 302 GLU A C 1
ATOM 2408 O O . GLU A 1 302 ? 3.223 6.257 22.728 1.00 90.88 302 GLU A O 1
ATOM 2413 N N . LEU A 1 303 ? 2.994 5.680 20.578 1.00 90.19 303 LEU A N 1
ATOM 2414 C CA . LEU A 1 303 ? 2.124 4.527 20.841 1.00 90.19 303 LEU A CA 1
ATOM 2415 C C . LEU A 1 303 ? 2.867 3.384 21.545 1.00 90.19 303 LEU A C 1
ATOM 2417 O O . LEU A 1 303 ? 2.319 2.757 22.440 1.00 90.19 303 LEU A O 1
ATOM 2421 N N . GLU A 1 304 ? 4.122 3.118 21.180 1.00 89.19 304 GLU A N 1
ATOM 2422 C CA . GLU A 1 304 ? 4.943 2.122 21.881 1.00 89.19 304 GLU A CA 1
ATOM 2423 C C . GLU A 1 304 ? 5.249 2.521 23.332 1.00 89.19 304 GLU A C 1
ATOM 2425 O O . GLU A 1 304 ? 5.402 1.641 24.171 1.00 89.19 304 GLU A O 1
ATOM 2430 N N . GLU A 1 305 ? 5.327 3.819 23.633 1.00 87.56 305 GLU A N 1
ATOM 2431 C CA . GLU A 1 305 ? 5.526 4.335 24.994 1.00 87.56 305 GLU A CA 1
ATOM 2432 C C . GLU A 1 305 ? 4.243 4.268 25.843 1.00 87.56 305 GLU A C 1
ATOM 2434 O O . GLU A 1 305 ? 4.330 4.127 27.061 1.00 87.56 305 GLU A O 1
ATOM 2439 N N . THR A 1 306 ? 3.058 4.353 25.227 1.00 86.12 306 THR A N 1
ATOM 2440 C CA . THR A 1 306 ? 1.769 4.275 25.940 1.00 86.12 306 THR A CA 1
ATOM 2441 C C . THR A 1 306 ? 1.232 2.855 26.091 1.00 86.12 306 THR A C 1
ATOM 2443 O O . THR A 1 306 ? 0.392 2.610 26.955 1.00 86.12 306 THR A O 1
ATOM 2446 N N . MET A 1 307 ? 1.682 1.914 25.261 1.00 85.25 307 MET A N 1
ATOM 2447 C CA . MET A 1 307 ? 1.227 0.527 25.291 1.00 85.25 307 MET A CA 1
ATOM 2448 C C . MET A 1 307 ? 2.048 -0.309 26.282 1.00 85.25 307 MET A C 1
ATOM 2450 O O . MET A 1 307 ? 3.239 -0.523 26.082 1.00 85.25 307 MET A O 1
ATOM 2454 N N . GLU A 1 308 ? 1.391 -0.886 27.294 1.00 77.50 308 GLU A N 1
ATOM 2455 C CA . GLU A 1 308 ? 2.025 -1.846 28.221 1.00 77.50 308 GLU A CA 1
ATOM 2456 C C . GLU A 1 308 ? 2.523 -3.118 27.506 1.00 77.50 308 GLU A C 1
ATOM 2458 O O . GLU A 1 308 ? 3.504 -3.746 27.911 1.00 77.50 308 GLU A O 1
ATOM 2463 N N . TYR A 1 309 ? 1.858 -3.492 26.408 1.00 77.44 309 TYR A N 1
ATOM 2464 C CA . TYR A 1 309 ? 2.217 -4.626 25.563 1.00 77.44 309 TYR A CA 1
ATOM 2465 C C . TYR A 1 309 ? 2.350 -4.202 24.100 1.00 77.44 309 TYR A C 1
ATOM 2467 O O . TYR A 1 309 ? 1.381 -3.768 23.474 1.00 77.44 309 TYR A O 1
ATOM 2475 N N . VAL A 1 310 ? 3.534 -4.417 23.522 1.00 76.44 310 VAL A N 1
ATOM 2476 C CA . VAL A 1 310 ? 3.797 -4.202 22.094 1.00 76.44 310 VAL A CA 1
ATOM 2477 C C . VAL A 1 310 ? 3.807 -5.555 21.370 1.00 76.44 310 VAL A C 1
ATOM 2479 O O . VAL A 1 310 ? 4.691 -6.377 21.630 1.00 76.44 310 VAL A O 1
ATOM 2482 N N . PRO A 1 311 ? 2.870 -5.811 20.433 1.00 69.12 311 PRO A N 1
ATOM 2483 C CA . PRO A 1 311 ? 2.817 -7.070 19.696 1.00 69.12 311 PRO A CA 1
ATOM 2484 C C . PRO A 1 311 ? 4.152 -7.414 19.019 1.00 69.12 311 PRO A C 1
ATOM 2486 O O . PRO A 1 311 ? 4.622 -6.690 18.143 1.00 69.12 311 PRO A O 1
ATOM 2489 N N . GLY A 1 312 ? 4.748 -8.550 19.393 1.00 63.66 312 GLY A N 1
ATOM 2490 C CA . GLY A 1 312 ? 5.988 -9.062 18.791 1.00 63.66 312 GLY A CA 1
ATOM 2491 C C . GLY A 1 312 ? 7.296 -8.643 19.473 1.00 63.66 312 GLY A C 1
ATOM 2492 O O . GLY A 1 312 ? 8.347 -9.135 19.068 1.00 63.66 312 GLY A O 1
ATOM 2493 N N . LYS A 1 313 ? 7.260 -7.809 20.521 1.00 63.75 313 LYS A N 1
ATOM 2494 C CA . LYS A 1 313 ? 8.378 -7.664 21.467 1.00 63.75 313 LYS A CA 1
ATOM 2495 C C . LYS A 1 313 ? 8.060 -8.533 22.685 1.00 63.75 313 LYS A C 1
ATOM 2497 O O . LYS A 1 313 ? 7.131 -8.237 23.429 1.00 63.75 313 LYS A O 1
ATOM 2502 N N . THR A 1 314 ? 8.774 -9.643 22.863 1.00 41.12 314 THR A N 1
ATOM 2503 C CA . THR A 1 314 ? 8.719 -10.417 24.110 1.00 41.12 314 THR A CA 1
ATOM 2504 C C . THR A 1 314 ? 9.165 -9.505 25.249 1.00 41.12 314 THR A C 1
ATOM 2506 O O . THR A 1 314 ? 10.262 -8.952 25.187 1.00 41.12 314 THR A O 1
ATOM 2509 N N . GLN A 1 315 ? 8.304 -9.317 26.251 1.00 48.06 315 GLN A N 1
ATOM 2510 C CA . GLN A 1 315 ? 8.686 -8.668 27.504 1.00 48.06 315 GLN A CA 1
ATOM 2511 C C . GLN A 1 315 ? 9.813 -9.508 28.125 1.00 48.06 315 GLN A C 1
ATOM 2513 O O . GLN A 1 315 ? 9.631 -10.708 28.342 1.00 48.06 315 GLN A O 1
ATOM 2518 N N . GLN A 1 316 ? 10.991 -8.902 28.289 1.00 35.09 316 GLN A N 1
ATOM 2519 C CA . GLN A 1 316 ? 12.043 -9.426 29.162 1.00 35.09 316 GLN A CA 1
ATOM 2520 C C . GLN A 1 316 ? 11.715 -9.066 30.604 1.00 35.09 316 GLN A C 1
ATOM 2522 O O . GLN A 1 316 ? 11.218 -7.935 30.810 1.00 35.09 316 GLN A O 1
#

Foldseek 3Di:
DDDDDDDDDDDDDDDDDDDDDPDPPPPPPDDDDPDPVCVPDQFFDDDQDVLQVPDALVRLLVQLVVLVVQLVVLQVVLVVLVVVLVVLVVLLVVLVVLLVVLVVVLVVVCVVVVNDCDPSNVVSVVSSVVSVVSSVVSVVVNVQSVLVSVLSLLSSVVSQVSSVVSLVSSCSNVVVVVVVVVVVVVCVPDPCVVVVVVLVVVLQVLQQVQQQPCVNCVVVVDDCVVPGGPVCLVVDDPVRNVVSVVVSVRSSVSVVVVVVVSVDDPDDDDDDPSSDGDDHDPSHDDPPRQPDPVSSVVSSVVSVVVHPDDPPDPDD

Secondary structure (DSSP, 8-state):
------------------------------PPPPPTTTTT-PPPPPPPPHHHHH--HHHHHHHHHHHHHHHHHHHHHHHHHHHHHHHHHHHHHHHHHHHHHHHHHHHHHHHHTTT---HHHHHHHHHHHHHHHHHHHHHHHHHHHHHHHHHHHHHHHHHHHHHHHHHHHHHHHHHHHHHHHHHHHHHHHS-THHHHHHHHHHHHHHHHHHHT-HHHHGGGT--TTTS-GGGGGGTS-HHHHHHHHHHHHHHHHHHHHHHHHHHS--SPPPPPGGG---PPPTTSPPTTTT-SHHHHHHHHHHHHHH-S--TT----

Organism: NCBI:txid595502

=== Feature glossary ===
Feature key, reading from the visual/contextual features back to the raw sequence:

Rendered structure images. Structure images are PyMOL renders from six orthogonal camera directions. Cartoon representation draws helices as coils and strands as arrows; sticks shows the backbone as bonds; surface shows the solvent-excluded envelope. Rainbow coloring maps sequence position to hue (blue→red, N→C); chain coloring assigns a distinct color per polypeptide.

Contact-map, Ramachandran, and PAE plots. Three diagnostic plots accompany the record. The Cα contact map visualizes the tertiary structure as a 2D adjacency matrix (8 Å cutoff, sequence-local contacts suppressed). The Ramachandran plot shows the distribution of backbone (φ, ψ) torsions, with points in the α and β basins reflecting secondary structure content. The PAE plot shows AlphaFold's inter-residue confidence as a color matrix.

InterPro / GO / CATH / organism. The annotation block draws on four external resources. InterPro: which protein families and domains the sequence belongs to. GO: standardized terms for what the protein does, what process it participates in, and where in the cell it acts. CATH: which structural fold it has in the CATH hierarchy. Organism: the species of origin.

Nearest PDB structures. Structural nearest neighbors (via Foldseek easy-search vs the PDB). Reported per hit: target PDB id, E-value, and alignment TM-score. A TM-score above ~0.5 is the conventional threshold for 'same fold'.

Predicted aligned error. Predicted aligned error is AlphaFold's pairwise confidence. Unlike pLDDT (per-residue), PAE is per-residue-pair and captures whether two parts of the structure are correctly placed relative to each other. Units are ångströms of expected positional error.

Solvent-accessible surface area. SASA measures how much of the protein is reachable by solvent. It is computed by rolling a water-sized probe over the atomic surface and summing the exposed area (Å²). Per-residue SASA distinguishes core (buried, low SASA) from surface (exposed, high SASA) residues; total SASA is a whole-molecule size measure.

B-factor. Crystallographic B-factors measure how much each atom's electron density is smeared out, in Å². They rise in mobile loops and surface residues and fall in the buried interior. In AlphaFold models this column is repurposed to hold pLDDT instead.

pLDDT. For AlphaFold models, the B-factor field carries pLDDT — the model's own estimate of local accuracy on a 0–100 scale. Regions with pLDDT<50 should be treated as essentially unmodeled; they often correspond to intrinsically disordered segments.

Backbone torsions (φ/ψ). φ (phi) and ψ (psi) are the two rotatable backbone dihedrals per residue: φ is the C(i-1)–N–Cα–C torsion, ψ is the N–Cα–C–N(i+1) torsion, both in degrees on (−180°, 180°]. α-helical residues cluster near (−60°, −45°); β-strand residues near (−120°, +130°). A Ramachandran plot is simply a scatter of (φ, ψ) for every residue.

Radius of gyration, Cα contacts, bounding box. Radius of gyration (Rg) is the root-mean-square distance of Cα atoms from their centroid — a single number for overall size and compactness. A globular domain of N residues has Rg ≈ 2.2·N^0.38 Å; an extended or disordered chain has a much larger Rg. The Cα contact count is the number of residue pairs whose Cα atoms are within 8 Å and are more than four positions apart in sequence — a standard proxy for tertiary packing density. The bounding box is the smallest axis-aligned box enclosing all Cα atoms.

Secondary structure (3-state, P-SEA). Three-state secondary structure (P-SEA) collapses the eight DSSP classes into helix (a), strand (b), and coil (c). P-SEA assigns these from Cα geometry alone — distances and angles — without requiring backbone oxygens, so it works on any Cα trace.

Secondary structure (8-state, DSSP). Secondary structure is the local, repeating backbone conformation. DSSP classifies it into eight states by reading the hydrogen-bond network: three helix types (H, G, I), two β types (E, B), two non-regular types (T, S), and unstructured coil (-).

Foldseek 3Di. The Foldseek 3Di string encodes local tertiary geometry as a 20-letter alphabet — one character per residue — derived from the relative positions of nearby Cα atoms. Unlike the amino-acid sequence, 3Di is a direct function of the 3D structure, so two proteins with the same fold have similar 3Di strings even at low sequence identity.

mmCIF coordinates. Structure coordinates are given as an mmCIF _atom_site loop: one row per atom with element, residue name, chain id, sequence number, and x/y/z position in Å. Only the four main-chain atoms per residue are included here; side chains are omitted to keep the record compact.

Sequence. This is the polypeptide sequence — one letter per residue, N-terminus first. Length ranges from a few dozen residues for small domains to over a thousand for large multi-domain proteins.